Protein AF-0000000068121097 (afdb_homodimer)

Organism: Neurospora crassa (strain ATCC 24698 / 74-OR23-1A / CBS 708.71 / DSM 1257 / FGSC 987) (NCBI:txid367110)

InterPro domains:
  IPR008207 Signal transduction histidine kinase, phosphotransfer (Hpt) domain [PF01627] (31-122)
  IPR008207 Signal transduction histidine kinase, phosphotransfer (Hpt) domain [PS50894] (24-131)
  IPR008207 Signal transduction histidine kinase, phosphotransfer (Hpt) domain [SM00073] (21-132)
  IPR008207 Signal transduction histidine kinase, phosphotransfer (Hpt) domain [cd00088] (29-118)
  IPR036641 HPT domain superfamily [G3DSA:1.20.120.160] (5-137)
  IPR036641 HPT domain superfamily [SSF47226] (2-112)
  IPR045871 Histidine-containing phosphotransfer protein 1-5/Phosphorelay intermediate protein YPD1 [PTHR28242] (8-132)

Sequence (290 aa):
MPDFGEHVDNGIFEQILEMDDDDKREFSKSLVTNFFDQAEETFVKIEEVLNNEKLDNGKRLETLSSLGHFLKGSSATLGFNKIRDSCQIIQQYGHKLTVDGAAEPNEQVCLEKIQAALKTARNDKNVLADMMLNETHGFFQPDDEMPDFGEHVDNGIFEQILEMDDDDKREFSKSLVTNFFDQAEETFVKIEEVLNNEKLDNGKRLETLSSLGHFLKGSSATLGFNKIRDSCQIIQQYGHKLTVDGAAEPNEQVCLEKIQAALKTARNDKNVLADMMLNETHGFFQPDDE

Solvent-accessible surface area (backbone atoms only — not comparable to full-atom values): 15031 Å² total; per-residue (Å²): 128,87,84,67,59,80,44,38,38,62,73,53,34,50,50,47,53,60,65,26,91,54,93,73,38,59,59,42,46,49,52,53,51,53,46,52,52,50,51,50,55,49,49,53,50,47,51,49,45,74,67,39,77,88,50,56,67,67,58,37,24,47,45,39,17,46,53,15,49,40,51,20,48,56,25,54,60,54,18,31,43,49,44,20,52,25,19,48,42,23,20,28,25,22,69,32,20,41,87,88,66,44,82,38,86,55,61,66,59,28,53,52,51,30,52,52,25,49,54,51,25,53,49,47,49,51,53,49,45,44,52,34,61,26,85,85,76,10,65,66,38,75,76,80,126,128,88,82,65,62,79,42,38,38,61,73,53,35,49,50,46,54,59,64,26,91,54,93,71,39,59,59,43,47,49,55,52,50,52,46,52,54,50,50,51,55,49,50,52,51,46,52,49,47,75,69,40,80,87,49,54,66,67,59,36,25,48,44,39,17,46,54,14,48,41,51,21,48,56,24,54,60,55,17,30,42,50,43,20,51,25,20,47,42,23,22,28,25,22,69,32,21,40,88,88,67,44,84,37,87,53,62,67,59,29,53,52,53,32,50,53,27,50,53,51,25,52,50,48,49,51,52,49,44,45,53,36,61,26,86,87,77,10,67,66,38,76,75,80,125

Structure (mmCIF, N/CA/C/O backbone):
data_AF-0000000068121097-model_v1
#
loop_
_entity.id
_entity.type
_entity.pdbx_description
1 polymer 'Histidine phosphotransferase-1, variant 1'
#
loop_
_atom_site.group_PDB
_atom_site.id
_atom_site.type_symbol
_atom_site.label_atom_id
_atom_site.label_alt_id
_atom_site.label_comp_id
_atom_site.label_asym_id
_atom_site.label_entity_id
_atom_site.label_seq_id
_atom_site.pdbx_PDB_ins_code
_atom_site.Cartn_x
_atom_site.Cartn_y
_atom_site.Cartn_z
_atom_site.occupancy
_atom_site.B_iso_or_equiv
_atom_site.auth_seq_id
_atom_site.auth_comp_id
_atom_site.auth_asym_id
_atom_site.auth_atom_id
_atom_site.pdbx_PDB_model_num
ATOM 1 N N . MET A 1 1 ? -17 -16.234 -2.723 1 68.5 1 MET A N 1
ATOM 2 C CA . MET A 1 1 ? -16.422 -14.953 -2.334 1 68.5 1 MET A CA 1
ATOM 3 C C . MET A 1 1 ? -17.25 -14.297 -1.241 1 68.5 1 MET A C 1
ATOM 5 O O . MET A 1 1 ? -18.484 -14.328 -1.291 1 68.5 1 MET A O 1
ATOM 9 N N . PRO A 1 2 ? -16.641 -13.938 -0.181 1 78.5 2 PRO A N 1
ATOM 10 C CA . PRO A 1 2 ? -17.422 -13.227 0.831 1 78.5 2 PRO A CA 1
ATOM 11 C C . PRO A 1 2 ? -18.016 -11.914 0.309 1 78.5 2 PRO A C 1
ATOM 13 O O . PRO A 1 2 ? -17.484 -11.344 -0.651 1 78.5 2 PRO A O 1
ATOM 16 N N . ASP A 1 3 ? -19.188 -11.633 0.789 1 86.12 3 ASP A N 1
ATOM 17 C CA . ASP A 1 3 ? -19.797 -10.367 0.434 1 86.12 3 ASP A CA 1
ATOM 18 C C . ASP A 1 3 ? -19.547 -9.312 1.509 1 86.12 3 ASP A C 1
ATOM 20 O O . ASP A 1 3 ? -20.156 -9.352 2.58 1 86.12 3 ASP A O 1
ATOM 24 N N . PHE A 1 4 ? -18.688 -8.383 1.226 1 92.88 4 PHE A N 1
ATOM 25 C CA . PHE A 1 4 ? -18.375 -7.312 2.162 1 92.88 4 PHE A CA 1
ATOM 26 C C . PHE A 1 4 ? -19.125 -6.035 1.794 1 92.88 4 PHE A C 1
ATOM 28 O O . PHE A 1 4 ? -18.812 -4.957 2.301 1 92.88 4 PHE A O 1
ATOM 35 N N . GLY A 1 5 ? -20.062 -6.207 0.881 1 92.06 5 GLY A N 1
ATOM 36 C CA . GLY A 1 5 ? -20.875 -5.07 0.461 1 92.06 5 GLY A CA 1
ATOM 37 C C . GLY A 1 5 ? -20.062 -4.008 -0.263 1 92.06 5 GLY A C 1
ATOM 38 O O . GLY A 1 5 ? -19.172 -4.324 -1.051 1 92.06 5 GLY A O 1
ATOM 39 N N . GLU A 1 6 ? -20.391 -2.744 -0.051 1 93.88 6 GLU A N 1
ATOM 40 C CA . GLU A 1 6 ? -19.75 -1.642 -0.769 1 93.88 6 GLU A CA 1
ATOM 41 C C . GLU A 1 6 ? -18.375 -1.323 -0.188 1 93.88 6 GLU A C 1
ATOM 43 O O . GLU A 1 6 ? -17.641 -0.501 -0.737 1 93.88 6 GLU A O 1
ATOM 48 N N . HIS A 1 7 ? -18 -2.016 0.824 1 95.31 7 HIS A N 1
ATOM 49 C CA . HIS A 1 7 ? -16.75 -1.728 1.508 1 95.31 7 HIS A CA 1
ATOM 50 C C . HIS A 1 7 ? -15.562 -2.273 0.728 1 95.31 7 HIS A C 1
ATOM 52 O O . HIS A 1 7 ? -14.445 -1.767 0.854 1 95.31 7 HIS A O 1
ATOM 58 N N . VAL A 1 8 ? -15.867 -3.312 -0.097 1 97.06 8 VAL A N 1
ATOM 59 C CA . VAL A 1 8 ? -14.75 -3.99 -0.751 1 97.06 8 VAL A CA 1
ATOM 60 C C . VAL A 1 8 ? -15.078 -4.215 -2.227 1 97.06 8 VAL A C 1
ATOM 62 O O . VAL A 1 8 ? -16.188 -4.605 -2.57 1 97.06 8 VAL A O 1
ATOM 65 N N . ASP A 1 9 ? -14.148 -3.842 -3.037 1 96.44 9 ASP A N 1
ATOM 66 C CA . ASP A 1 9 ? -14.219 -4.266 -4.434 1 96.44 9 ASP A CA 1
ATOM 67 C C . ASP A 1 9 ? -13.984 -5.77 -4.566 1 96.44 9 ASP A C 1
ATOM 69 O O . ASP A 1 9 ? -12.859 -6.246 -4.414 1 96.44 9 ASP A O 1
ATOM 73 N N . ASN A 1 10 ? -14.977 -6.457 -4.941 1 94.38 10 ASN A N 1
ATOM 74 C CA . ASN A 1 10 ? -14.914 -7.914 -4.965 1 94.38 10 ASN A CA 1
ATOM 75 C C . ASN A 1 10 ? -13.891 -8.414 -5.977 1 94.38 10 ASN A C 1
ATOM 77 O O . ASN A 1 10 ? -13.188 -9.391 -5.723 1 94.38 10 ASN A O 1
ATOM 81 N N . GLY A 1 11 ? -13.867 -7.742 -7.105 1 93.12 11 GLY A N 1
ATOM 82 C CA . GLY A 1 11 ? -12.914 -8.148 -8.117 1 93.12 11 GLY A CA 1
ATOM 83 C C . GLY A 1 11 ? -11.469 -8.047 -7.656 1 93.12 11 GLY A C 1
ATOM 84 O O . GLY A 1 11 ? -10.695 -8.992 -7.82 1 93.12 11 GLY A O 1
ATOM 85 N N . ILE A 1 12 ? -11.188 -7.012 -7.059 1 93 12 ILE A N 1
ATOM 86 C CA . ILE A 1 12 ? -9.828 -6.785 -6.582 1 93 12 ILE A CA 1
ATOM 87 C C . ILE A 1 12 ? -9.516 -7.738 -5.434 1 93 12 ILE A C 1
ATOM 89 O O . ILE A 1 12 ? -8.469 -8.391 -5.426 1 93 12 ILE A O 1
ATOM 93 N N . PHE A 1 13 ? -10.383 -7.863 -4.488 1 94.75 13 PHE A N 1
ATOM 94 C CA . PHE A 1 13 ? -10.125 -8.672 -3.303 1 94.75 13 PHE A CA 1
ATOM 95 C C . PHE A 1 13 ? -10.062 -10.156 -3.656 1 94.75 13 PHE A C 1
ATOM 97 O O . PHE A 1 13 ? -9.297 -10.906 -3.057 1 94.75 13 PHE A O 1
ATOM 104 N N . GLU A 1 14 ? -10.844 -10.547 -4.598 1 93.06 14 GLU A N 1
ATOM 105 C CA . GLU A 1 14 ? -10.766 -11.93 -5.074 1 93.06 14 GLU A CA 1
ATOM 106 C C . GLU A 1 14 ? -9.367 -12.258 -5.578 1 93.06 14 GLU A C 1
ATOM 108 O O . GLU A 1 14 ? -8.867 -13.359 -5.363 1 93.06 14 GLU A O 1
ATOM 113 N N . GLN A 1 15 ? -8.805 -11.281 -6.234 1 89.94 15 GLN A N 1
ATOM 114 C CA . GLN A 1 15 ? -7.438 -11.469 -6.711 1 89.94 15 GLN A CA 1
ATOM 115 C C . GLN A 1 15 ? -6.469 -11.641 -5.543 1 89.94 15 GLN A C 1
ATOM 117 O O . GLN A 1 15 ? -5.527 -12.43 -5.625 1 89.94 15 GLN A O 1
ATOM 122 N N . ILE A 1 16 ? -6.703 -11 -4.488 1 93.12 16 ILE A N 1
ATOM 123 C CA . ILE A 1 16 ? -5.879 -11.102 -3.287 1 93.12 16 ILE A CA 1
ATOM 124 C C . ILE A 1 16 ? -6.043 -12.492 -2.666 1 93.12 16 ILE A C 1
ATOM 126 O O . ILE A 1 16 ? -5.059 -13.125 -2.281 1 93.12 16 ILE A O 1
ATOM 130 N N . LEU A 1 17 ? -7.262 -12.961 -2.631 1 93.31 17 LEU A N 1
ATOM 131 C CA . LEU A 1 17 ? -7.539 -14.266 -2.039 1 93.31 17 LEU A CA 1
ATOM 132 C C . LEU A 1 17 ? -6.945 -15.383 -2.889 1 93.31 17 LEU A C 1
ATOM 134 O O . LEU A 1 17 ? -6.562 -16.438 -2.361 1 93.31 17 LEU A O 1
ATOM 138 N N . GLU A 1 18 ? -6.871 -15.133 -4.117 1 90 18 GLU A N 1
ATOM 139 C CA . GLU A 1 18 ? -6.301 -16.125 -5.023 1 90 18 GLU A CA 1
ATOM 140 C C . GLU A 1 18 ? -4.812 -16.344 -4.75 1 90 18 GLU A C 1
ATOM 142 O O . GLU A 1 18 ? -4.234 -17.344 -5.172 1 90 18 GLU A O 1
ATOM 147 N N . MET A 1 19 ? -4.23 -15.453 -4.07 1 91.06 19 MET A N 1
ATOM 148 C CA . MET A 1 19 ? -2.809 -15.539 -3.758 1 91.06 19 MET A CA 1
ATOM 149 C C . MET A 1 19 ? -2.562 -16.516 -2.615 1 91.06 19 MET A C 1
ATOM 151 O O . MET A 1 19 ? -1.424 -16.922 -2.375 1 91.06 19 MET A O 1
ATOM 155 N N . ASP A 1 20 ? -3.586 -16.859 -1.977 1 92.44 20 ASP A N 1
ATOM 156 C CA . ASP A 1 20 ? -3.461 -17.859 -0.928 1 92.44 20 ASP A CA 1
ATOM 157 C C . ASP A 1 20 ? -3.285 -19.266 -1.525 1 92.44 20 ASP A C 1
ATOM 159 O O . ASP A 1 20 ? -3.844 -19.562 -2.58 1 92.44 20 ASP A O 1
ATOM 163 N N . ASP A 1 21 ? -2.521 -20.109 -0.822 1 84.88 21 ASP A N 1
ATOM 164 C CA . ASP A 1 21 ? -2.232 -21.453 -1.297 1 84.88 21 ASP A CA 1
ATOM 165 C C . ASP A 1 21 ? -3.287 -22.453 -0.807 1 84.88 21 ASP A C 1
ATOM 167 O O . ASP A 1 21 ? -3.449 -23.531 -1.385 1 84.88 21 ASP A O 1
ATOM 171 N N . ASP A 1 22 ? -3.822 -22.109 0.332 1 83 22 ASP A N 1
ATOM 172 C CA . ASP A 1 22 ? -4.801 -23.031 0.903 1 83 22 ASP A CA 1
ATOM 173 C C . ASP A 1 22 ? -5.953 -22.266 1.554 1 83 22 ASP A C 1
ATOM 175 O O . ASP A 1 22 ? -6.066 -21.047 1.403 1 83 22 ASP A O 1
ATOM 179 N N . ASP A 1 23 ? -6.75 -23.016 2.131 1 83.88 23 ASP A N 1
ATOM 180 C CA . ASP A 1 23 ? -7.973 -22.438 2.688 1 83.88 23 ASP A CA 1
ATOM 181 C C . ASP A 1 23 ? -7.695 -21.734 4.016 1 83.88 23 ASP A C 1
ATOM 183 O O . ASP A 1 23 ? -8.594 -21.109 4.59 1 83.88 23 ASP A O 1
ATOM 187 N N . LYS A 1 24 ? -6.398 -21.828 4.391 1 87.06 24 LYS A N 1
ATOM 188 C CA . LYS A 1 24 ? -6.07 -21.141 5.641 1 87.06 24 LYS A CA 1
ATOM 189 C C . LYS A 1 24 ? -5.922 -19.641 5.422 1 87.06 24 LYS A C 1
ATOM 191 O O . LYS A 1 24 ? -5.969 -18.859 6.379 1 87.06 24 LYS A O 1
ATOM 196 N N . ARG A 1 25 ? -5.781 -19.156 4.246 1 92.88 25 ARG A N 1
ATOM 197 C CA . ARG A 1 25 ? -5.766 -17.766 3.822 1 92.88 25 ARG A CA 1
ATOM 198 C C . ARG A 1 25 ? -4.789 -16.953 4.664 1 92.88 25 ARG A C 1
ATOM 200 O O . ARG A 1 25 ? -5.117 -15.844 5.105 1 92.88 25 ARG A O 1
ATOM 207 N N . GLU A 1 26 ? -3.652 -17.547 4.969 1 93.81 26 GLU A N 1
ATOM 208 C CA . GLU A 1 26 ? -2.658 -16.906 5.836 1 93.81 26 GLU A CA 1
ATOM 209 C C . GLU A 1 26 ? -2.051 -15.68 5.168 1 93.81 26 GLU A C 1
ATOM 211 O O . GLU A 1 26 ? -1.832 -14.656 5.824 1 93.81 26 GLU A O 1
ATOM 216 N N . PHE A 1 27 ? -1.786 -15.812 3.91 1 95.06 27 PHE A N 1
ATOM 217 C CA . PHE A 1 27 ? -1.147 -14.711 3.203 1 95.06 27 PHE A CA 1
ATOM 218 C C . PHE A 1 27 ? -2.072 -13.5 3.145 1 95.06 27 PHE A C 1
ATOM 220 O O . PHE A 1 27 ? -1.694 -12.406 3.562 1 95.06 27 PHE A O 1
ATOM 227 N N . SER A 1 28 ? -3.289 -13.742 2.627 1 95.31 28 SER A N 1
ATOM 228 C CA . SER A 1 28 ? -4.234 -12.633 2.514 1 95.31 28 SER A CA 1
ATOM 229 C C . SER A 1 28 ? -4.562 -12.039 3.881 1 95.31 28 SER A C 1
ATOM 231 O O . SER A 1 28 ? -4.711 -10.828 4.02 1 95.31 28 SER A O 1
ATOM 233 N N . LYS A 1 29 ? -4.656 -12.844 4.902 1 95.94 29 LYS A N 1
ATOM 234 C CA . LYS A 1 29 ? -4.914 -12.367 6.258 1 95.94 29 LYS A CA 1
ATOM 235 C C . LYS A 1 29 ? -3.797 -11.438 6.734 1 95.94 29 LYS A C 1
ATOM 237 O O . LYS A 1 29 ? -4.059 -10.398 7.34 1 95.94 29 LYS A O 1
ATOM 242 N N . SER A 1 30 ? -2.641 -11.82 6.445 1 95.62 30 SER A N 1
ATOM 243 C CA . SER A 1 30 ? -1.497 -11 6.836 1 95.62 30 SER A CA 1
ATOM 244 C C . SER A 1 30 ? -1.523 -9.641 6.141 1 95.62 30 SER A C 1
ATOM 246 O O . SER A 1 30 ? -1.246 -8.617 6.758 1 95.62 30 SER A O 1
ATOM 248 N N . LEU A 1 31 ? -1.873 -9.617 4.867 1 95 31 LEU A N 1
ATOM 249 C CA . LEU A 1 31 ? -1.945 -8.375 4.109 1 95 31 LEU A CA 1
ATOM 250 C C . LEU A 1 31 ? -3.01 -7.445 4.688 1 95 31 LEU A C 1
ATOM 252 O O . LEU A 1 31 ? -2.764 -6.25 4.871 1 95 31 LEU A O 1
ATOM 256 N N . VAL A 1 32 ? -4.109 -8.055 4.973 1 96.38 32 VAL A N 1
ATOM 257 C CA . VAL A 1 32 ? -5.234 -7.281 5.492 1 96.38 32 VAL A CA 1
ATOM 258 C C . VAL A 1 32 ? -4.898 -6.754 6.883 1 96.38 32 VAL A C 1
ATOM 260 O O . VAL A 1 32 ? -5.145 -5.582 7.188 1 96.38 32 VAL A O 1
ATOM 263 N N . THR A 1 33 ? -4.312 -7.539 7.676 1 96.38 33 THR A N 1
ATOM 264 C CA . THR A 1 33 ? -3.934 -7.145 9.023 1 96.38 33 THR A CA 1
ATOM 265 C C . THR A 1 33 ? -2.902 -6.02 8.992 1 96.38 33 THR A C 1
ATOM 267 O O . THR A 1 33 ? -3.027 -5.031 9.719 1 96.38 33 THR A O 1
ATOM 270 N N . ASN A 1 34 ? -1.933 -6.191 8.156 1 94.75 34 ASN A N 1
ATOM 271 C CA . ASN A 1 34 ? -0.914 -5.16 8 1 94.75 34 ASN A CA 1
ATOM 272 C C . ASN A 1 34 ? -1.521 -3.836 7.539 1 94.75 34 ASN A C 1
ATOM 274 O O . ASN A 1 34 ? -1.134 -2.77 8.016 1 94.75 34 ASN A O 1
ATOM 278 N N . PHE A 1 35 ? -2.467 -3.961 6.66 1 97 35 PHE A N 1
ATOM 279 C CA . PHE A 1 35 ? -3.139 -2.752 6.195 1 97 35 PHE A CA 1
ATOM 280 C C . PHE A 1 35 ? -3.854 -2.055 7.348 1 97 35 PHE A C 1
ATOM 282 O O . PHE A 1 35 ? -3.76 -0.835 7.496 1 97 35 PHE A O 1
ATOM 289 N N . PHE A 1 36 ? -4.574 -2.785 8.086 1 97.69 36 PHE A N 1
ATOM 290 C CA . PHE A 1 36 ? -5.344 -2.166 9.164 1 97.69 36 PHE A CA 1
ATOM 291 C C . PHE A 1 36 ? -4.418 -1.513 10.18 1 97.69 36 PHE A C 1
ATOM 293 O O . PHE A 1 36 ? -4.738 -0.458 10.734 1 97.69 36 PHE A O 1
ATOM 300 N N . ASP A 1 37 ? -3.316 -2.117 10.445 1 95.69 37 ASP A N 1
ATOM 301 C CA . ASP A 1 37 ? -2.328 -1.495 11.32 1 95.69 37 ASP A CA 1
ATOM 302 C C . ASP A 1 37 ? -1.83 -0.175 10.742 1 95.69 37 ASP A C 1
ATOM 304 O O . ASP A 1 37 ? -1.769 0.836 11.445 1 95.69 37 ASP A O 1
ATOM 308 N N . GLN A 1 38 ? -1.536 -0.187 9.523 1 94.69 38 GLN A N 1
ATOM 309 C CA . GLN A 1 38 ? -1.061 1.01 8.844 1 94.69 38 GLN A CA 1
ATOM 310 C C . GLN A 1 38 ? -2.139 2.088 8.805 1 94.69 38 GLN A C 1
ATOM 312 O O . GLN A 1 38 ? -1.854 3.268 9.023 1 94.69 38 GLN A O 1
ATOM 317 N N . ALA A 1 39 ? -3.352 1.634 8.516 1 97.69 39 ALA A N 1
ATOM 318 C CA . ALA A 1 39 ? -4.469 2.574 8.492 1 97.69 39 ALA A CA 1
ATOM 319 C C . ALA A 1 39 ? -4.641 3.262 9.844 1 97.69 39 ALA A C 1
ATOM 321 O O . ALA A 1 39 ? -4.793 4.484 9.914 1 97.69 39 ALA A O 1
ATOM 322 N N . GLU A 1 40 ? -4.551 2.512 10.859 1 97.94 40 GLU A N 1
ATOM 323 C CA . GLU A 1 40 ? -4.711 3.07 12.203 1 97.94 40 GLU A CA 1
ATOM 324 C C . GLU A 1 40 ? -3.6 4.066 12.516 1 97.94 40 GLU A C 1
ATOM 326 O O . GLU A 1 40 ? -3.863 5.152 13.039 1 97.94 40 GLU A O 1
ATOM 331 N N . GLU A 1 41 ? -2.418 3.678 12.18 1 96.62 41 GLU A N 1
ATOM 332 C CA . GLU A 1 41 ? -1.304 4.598 12.383 1 96.62 41 GLU A CA 1
ATOM 333 C C . GLU A 1 41 ? -1.515 5.898 11.609 1 96.62 41 GLU A C 1
ATOM 335 O O . GLU A 1 41 ? -1.242 6.984 12.133 1 96.62 41 GLU A O 1
ATOM 340 N N . THR A 1 42 ? -1.977 5.797 10.414 1 97.75 42 THR A N 1
ATOM 341 C CA . THR A 1 42 ? -2.221 6.965 9.57 1 97.75 42 THR A CA 1
ATOM 342 C C . THR A 1 42 ? -3.354 7.816 10.141 1 97.75 42 THR A C 1
ATOM 344 O O . THR A 1 42 ? -3.26 9.047 10.164 1 97.75 42 THR A O 1
ATOM 347 N N . PHE A 1 43 ? -4.406 7.16 10.656 1 98.75 43 PHE A N 1
ATOM 348 C CA . PHE A 1 43 ? -5.516 7.883 11.266 1 98.75 43 PHE A CA 1
ATOM 349 C C . PHE A 1 43 ? -5.043 8.695 12.461 1 98.75 43 PHE A C 1
ATOM 351 O O . PHE A 1 43 ? -5.441 9.852 12.633 1 98.75 43 PHE A O 1
ATOM 358 N N . VAL A 1 44 ? -4.246 8.094 13.266 1 98.06 44 VAL A N 1
ATOM 359 C CA . VAL A 1 44 ? -3.717 8.781 14.438 1 98.06 44 VAL A CA 1
ATOM 360 C C . VAL A 1 44 ? -2.908 10 14 1 98.06 44 VAL A C 1
ATOM 362 O O . VAL A 1 44 ? -3.049 11.078 14.578 1 98.06 44 VAL A O 1
ATOM 365 N N . LYS A 1 45 ? -2.1 9.891 12.984 1 97.31 45 LYS A N 1
ATOM 366 C CA . LYS A 1 45 ? -1.299 11 12.477 1 97.31 45 LYS A CA 1
ATOM 367 C C . LYS A 1 45 ? -2.186 12.117 11.938 1 97.31 45 LYS A C 1
ATOM 369 O O . LYS A 1 45 ? -1.919 13.297 12.172 1 97.31 45 LYS A O 1
ATOM 374 N N . ILE A 1 46 ? -3.221 11.758 11.242 1 98.44 46 ILE A N 1
ATOM 375 C CA . ILE A 1 46 ? -4.168 12.742 10.727 1 98.44 46 ILE A CA 1
ATOM 376 C C . ILE A 1 46 ? -4.777 13.523 11.883 1 98.44 46 ILE A C 1
ATOM 378 O O . ILE A 1 46 ? -4.844 14.75 11.844 1 98.44 46 ILE A O 1
ATOM 382 N N . GLU A 1 47 ? -5.207 12.812 12.844 1 98.31 47 GLU A N 1
ATOM 383 C CA . GLU A 1 47 ? -5.805 13.453 14.016 1 98.31 47 GLU A CA 1
ATOM 384 C C . GLU A 1 47 ? -4.82 14.406 14.68 1 98.31 47 GLU A C 1
ATOM 386 O O . GLU A 1 47 ? -5.191 15.516 15.062 1 98.31 47 GLU A O 1
ATOM 391 N N . GLU A 1 48 ? -3.578 13.992 14.797 1 97.19 48 GLU A N 1
ATOM 392 C CA . GLU A 1 48 ? -2.539 14.836 15.383 1 97.19 48 GLU A CA 1
ATOM 393 C C . GLU A 1 48 ? -2.355 16.125 14.578 1 97.19 48 GLU A C 1
ATOM 395 O O . GLU A 1 48 ? -2.23 17.203 15.156 1 97.19 48 GLU A O 1
ATOM 400 N N . VAL A 1 49 ? -2.311 15.984 13.273 1 97.31 49 VAL A N 1
ATOM 401 C CA . VAL A 1 49 ? -2.119 17.141 12.406 1 97.31 49 VAL A CA 1
ATOM 402 C C . VAL A 1 49 ? -3.326 18.078 12.508 1 97.31 49 VAL A C 1
ATOM 404 O O . VAL A 1 49 ? -3.172 19.297 12.609 1 97.31 49 VAL A O 1
ATOM 407 N N . LEU A 1 50 ? -4.531 17.484 12.555 1 98 50 LEU A N 1
ATOM 408 C CA . LEU A 1 50 ? -5.762 18.25 12.688 1 98 50 LEU A CA 1
ATOM 409 C C . LEU A 1 50 ? -5.75 19.078 13.961 1 98 50 LEU A C 1
ATOM 411 O O . LEU A 1 50 ? -6.215 20.219 13.969 1 98 50 LEU A O 1
ATOM 415 N N . ASN A 1 51 ? -5.152 18.578 14.945 1 96.69 51 ASN A N 1
ATOM 416 C CA . ASN A 1 51 ? -5.219 19.188 16.266 1 96.69 51 ASN A CA 1
ATOM 417 C C . ASN A 1 51 ? -3.951 19.984 16.578 1 96.69 51 ASN A C 1
ATOM 419 O O . ASN A 1 51 ? -3.811 20.531 17.672 1 96.69 51 ASN A O 1
ATOM 423 N N . ASN A 1 52 ? -3 19.969 15.609 1 94.94 52 ASN A N 1
ATOM 424 C CA . ASN A 1 52 ? -1.739 20.656 15.852 1 94.94 52 ASN A CA 1
ATOM 425 C C . ASN A 1 52 ? -1.877 22.172 15.656 1 94.94 52 ASN A C 1
ATOM 427 O O . ASN A 1 52 ? -1.712 22.672 14.547 1 94.94 52 ASN A O 1
ATOM 431 N N . GLU A 1 53 ? -2.012 23 16.641 1 90.38 53 GLU A N 1
ATOM 432 C CA . GLU A 1 53 ? -2.248 24.438 16.594 1 90.38 53 GLU A CA 1
ATOM 433 C C . GLU A 1 53 ? -0.95 25.203 16.344 1 90.38 53 GLU A C 1
ATOM 435 O O . GLU A 1 53 ? -0.971 26.406 16.109 1 90.38 53 GLU A O 1
ATOM 440 N N . LYS A 1 54 ? 0.157 24.5 16.484 1 92.12 54 LYS A N 1
ATOM 441 C CA . LYS A 1 54 ? 1.439 25.156 16.234 1 92.12 54 LYS A CA 1
ATOM 442 C C . LYS A 1 54 ? 1.684 25.359 14.742 1 92.12 54 LYS A C 1
ATOM 444 O O . LYS A 1 54 ? 2.502 26.188 14.352 1 92.12 54 LYS A O 1
ATOM 449 N N . LEU A 1 55 ? 1.035 24.594 13.977 1 91.06 55 LEU A N 1
ATOM 450 C CA . LEU A 1 55 ? 1.145 24.703 12.523 1 91.06 55 LEU A CA 1
ATOM 451 C C . LEU A 1 55 ? 0.063 25.625 11.969 1 91.06 55 LEU A C 1
ATOM 453 O O . LEU A 1 55 ? -1.065 25.625 12.469 1 91.06 55 LEU A O 1
ATOM 457 N N . ASP A 1 56 ? 0.503 26.359 11.016 1 94.44 56 ASP A N 1
ATOM 458 C CA . ASP A 1 56 ? -0.556 27.109 10.336 1 94.44 56 ASP A CA 1
ATOM 459 C C . ASP A 1 56 ? -1.444 26.172 9.516 1 94.44 56 ASP A C 1
ATOM 461 O O . ASP A 1 56 ? -1.039 25.062 9.188 1 94.44 56 ASP A O 1
ATOM 465 N N . ASN A 1 57 ? -2.648 26.594 9.125 1 95.94 57 ASN A N 1
ATOM 466 C CA . ASN A 1 57 ? -3.643 25.766 8.453 1 95.94 57 ASN A CA 1
ATOM 467 C C . ASN A 1 57 ? -3.137 25.266 7.098 1 95.94 57 ASN A C 1
ATOM 469 O O . ASN A 1 57 ? -3.436 24.156 6.684 1 95.94 57 ASN A O 1
ATOM 473 N N . GLY A 1 58 ? -2.428 26.094 6.406 1 94.75 58 GLY A N 1
ATOM 474 C CA . GLY A 1 58 ? -1.882 25.688 5.117 1 94.75 58 GLY A CA 1
ATOM 475 C C . GLY A 1 58 ? -0.971 24.484 5.207 1 94.75 58 GLY A C 1
ATOM 476 O O . GLY A 1 58 ? -1.11 23.531 4.43 1 94.75 58 GLY A O 1
ATOM 477 N N . LYS A 1 59 ? -0.114 24.609 6.16 1 94.5 59 LYS A N 1
ATOM 478 C CA . LYS A 1 59 ? 0.815 23.5 6.355 1 94.5 59 LYS A CA 1
ATOM 479 C C . LYS A 1 59 ? 0.084 22.25 6.832 1 94.5 59 LYS A C 1
ATOM 481 O O . LYS A 1 59 ? 0.408 21.141 6.41 1 94.5 59 LYS A O 1
ATOM 486 N N . ARG A 1 60 ? -0.845 22.438 7.723 1 96.88 60 ARG A N 1
ATOM 487 C CA . ARG A 1 60 ? -1.655 21.312 8.148 1 96.88 60 ARG A CA 1
ATOM 488 C C . ARG A 1 60 ? -2.342 20.641 6.961 1 96.88 60 ARG A C 1
ATOM 490 O O . ARG A 1 60 ? -2.285 19.422 6.805 1 96.88 60 ARG A O 1
ATOM 497 N N . LEU A 1 61 ? -2.936 21.484 6.152 1 98.06 61 LEU A N 1
ATOM 498 C CA . LEU A 1 61 ? -3.689 20.969 5.016 1 98.06 61 LEU A CA 1
ATOM 499 C C . LEU A 1 61 ? -2.771 20.234 4.043 1 98.06 61 LEU A C 1
ATOM 501 O O . LEU A 1 61 ? -3.135 19.188 3.5 1 98.06 61 LEU A O 1
ATOM 505 N N . GLU A 1 62 ? -1.61 20.734 3.846 1 96.38 62 GLU A N 1
ATOM 506 C CA . GLU A 1 62 ? -0.64 20.078 2.969 1 96.38 62 GLU A CA 1
ATOM 507 C C . GLU A 1 62 ? -0.269 18.703 3.486 1 96.38 62 GLU A C 1
ATOM 509 O O . GLU A 1 62 ? -0.25 17.734 2.723 1 96.38 62 GLU A O 1
ATOM 514 N N . THR A 1 63 ? -0.004 18.609 4.754 1 96.56 63 THR A N 1
ATOM 515 C CA . THR A 1 63 ? 0.347 17.328 5.355 1 96.56 63 THR A CA 1
ATOM 516 C C . THR A 1 63 ? -0.831 16.375 5.293 1 96.56 63 THR A C 1
ATOM 518 O O . THR A 1 63 ? -0.654 15.188 4.996 1 96.56 63 THR A O 1
ATOM 521 N N . LEU A 1 64 ? -1.999 16.875 5.559 1 98.31 64 LEU A N 1
ATOM 522 C CA . LEU A 1 64 ? -3.199 16.047 5.512 1 98.31 64 LEU A CA 1
ATOM 523 C C . LEU A 1 64 ? -3.436 15.516 4.102 1 98.31 64 LEU A C 1
ATOM 525 O O . LEU A 1 64 ? -3.842 14.359 3.934 1 98.31 64 LEU A O 1
ATOM 529 N N . SER A 1 65 ? -3.164 16.344 3.141 1 97.69 65 SER A N 1
ATOM 530 C CA . SER A 1 65 ? -3.281 15.898 1.755 1 97.69 65 SER A CA 1
ATOM 531 C C . SER A 1 65 ? -2.361 14.719 1.473 1 97.69 65 SER A C 1
ATOM 533 O O . SER A 1 65 ? -2.777 13.734 0.858 1 97.69 65 SER A O 1
ATOM 535 N N . SER A 1 66 ? -1.158 14.797 1.939 1 96.12 66 SER A N 1
ATOM 536 C CA . SER A 1 66 ? -0.184 13.734 1.722 1 96.12 66 SER A CA 1
ATOM 537 C C . SER A 1 66 ? -0.597 12.453 2.436 1 96.12 66 SER A C 1
ATOM 539 O O . SER A 1 66 ? -0.459 11.359 1.887 1 96.12 66 SER A O 1
ATOM 541 N N . LEU A 1 67 ? -1.083 12.562 3.641 1 97.75 67 LEU A N 1
ATOM 542 C CA . LEU A 1 67 ? -1.558 11.406 4.395 1 97.75 67 LEU A CA 1
ATOM 543 C C . LEU A 1 67 ? -2.729 10.742 3.68 1 97.75 67 LEU A C 1
ATOM 545 O O . LEU A 1 67 ? -2.775 9.508 3.572 1 97.75 67 LEU A O 1
ATOM 549 N N . GLY A 1 68 ? -3.646 11.57 3.191 1 98 68 GLY A N 1
ATOM 550 C CA . GLY A 1 68 ? -4.754 11.039 2.412 1 98 68 GLY A CA 1
ATOM 551 C C . GLY A 1 68 ? -4.309 10.312 1.161 1 98 68 GLY A C 1
ATOM 552 O O . GLY A 1 68 ? -4.816 9.234 0.852 1 98 68 GLY A O 1
ATOM 553 N N . HIS A 1 69 ? -3.418 10.922 0.45 1 95.94 69 HIS A N 1
ATOM 554 C CA . HIS A 1 69 ? -2.871 10.312 -0.759 1 95.94 69 HIS A CA 1
ATOM 555 C C . HIS A 1 69 ? -2.287 8.938 -0.47 1 95.94 69 HIS A C 1
ATOM 557 O O . HIS A 1 69 ? -2.58 7.973 -1.183 1 95.94 69 HIS A O 1
ATOM 563 N N . PHE A 1 70 ? -1.448 8.875 0.472 1 95.38 70 PHE A N 1
ATOM 564 C CA . PHE A 1 70 ? -0.776 7.633 0.837 1 95.38 70 PHE A CA 1
ATOM 565 C C . PHE A 1 70 ? -1.79 6.535 1.139 1 95.38 70 PHE A C 1
ATOM 567 O O . PHE A 1 70 ? -1.727 5.449 0.563 1 95.38 70 PHE A O 1
ATOM 574 N N . LEU A 1 71 ? -2.723 6.816 2.057 1 97.5 71 LEU A N 1
ATOM 575 C CA . LEU A 1 71 ? -3.641 5.777 2.502 1 97.5 71 LEU A CA 1
ATOM 576 C C . LEU A 1 71 ? -4.676 5.469 1.426 1 97.5 71 LEU A C 1
ATOM 578 O O . LEU A 1 71 ? -5.164 4.34 1.333 1 97.5 71 LEU A O 1
ATOM 582 N N . LYS A 1 72 ? -4.949 6.441 0.558 1 97.44 72 LYS A N 1
ATOM 583 C CA . LYS A 1 72 ? -5.789 6.184 -0.608 1 97.44 72 LYS A CA 1
ATOM 584 C C . LYS A 1 72 ? -5.184 5.098 -1.491 1 97.44 72 LYS A C 1
ATOM 586 O O . LYS A 1 72 ? -5.867 4.137 -1.858 1 97.44 72 LYS A O 1
ATOM 591 N N . GLY A 1 73 ? -3.941 5.293 -1.779 1 94.94 73 GLY A N 1
ATOM 592 C CA . GLY A 1 73 ? -3.26 4.293 -2.586 1 94.94 73 GLY A CA 1
ATOM 593 C C . GLY A 1 73 ? -3.225 2.922 -1.938 1 94.94 73 GLY A C 1
ATOM 594 O O . GLY A 1 73 ? -3.518 1.915 -2.584 1 94.94 73 GLY A O 1
ATOM 595 N N . SER A 1 74 ? -2.855 2.906 -0.709 1 95.38 74 SER A N 1
ATOM 596 C CA . SER A 1 74 ? -2.793 1.647 0.026 1 95.38 74 SER A CA 1
ATOM 597 C C . SER A 1 74 ? -4.148 0.946 0.035 1 95.38 74 SER A C 1
ATOM 599 O O . SER A 1 74 ? -4.227 -0.265 -0.182 1 95.38 74 SER A O 1
ATOM 601 N N . SER A 1 75 ? -5.191 1.7 0.251 1 97.69 75 SER A N 1
ATOM 602 C CA . SER A 1 75 ? -6.543 1.153 0.274 1 97.69 75 SER A CA 1
ATOM 603 C C . SER A 1 75 ? -6.945 0.611 -1.094 1 97.69 75 SER A C 1
ATOM 605 O O . SER A 1 75 ? -7.57 -0.447 -1.189 1 97.69 75 SER A O 1
ATOM 607 N N . ALA A 1 76 ? -6.562 1.284 -2.131 1 96.12 76 ALA A N 1
ATOM 608 C CA . ALA A 1 76 ? -6.906 0.891 -3.496 1 96.12 76 ALA A CA 1
ATOM 609 C C . ALA A 1 76 ? -6.285 -0.458 -3.85 1 96.12 76 ALA A C 1
ATOM 611 O O . ALA A 1 76 ? -6.898 -1.265 -4.555 1 96.12 76 ALA A O 1
ATOM 612 N N . THR A 1 77 ? -5.094 -0.718 -3.383 1 93.94 77 THR A N 1
ATOM 613 C CA . THR A 1 77 ? -4.379 -1.949 -3.703 1 93.94 77 THR A CA 1
ATOM 614 C C . THR A 1 77 ? -5.141 -3.166 -3.184 1 93.94 77 THR A C 1
ATOM 616 O O . THR A 1 77 ? -5.047 -4.254 -3.756 1 93.94 77 THR A O 1
ATOM 619 N N . LEU A 1 78 ? -5.996 -3.023 -2.133 1 95.88 78 LEU A N 1
ATOM 620 C CA . LEU A 1 78 ? -6.734 -4.137 -1.552 1 95.88 78 LEU A CA 1
ATOM 621 C C . LEU A 1 78 ? -8.211 -4.059 -1.916 1 95.88 78 LEU A C 1
ATOM 623 O O . LEU A 1 78 ? -8.992 -4.953 -1.575 1 95.88 78 LEU A O 1
ATOM 627 N N . GLY A 1 79 ? -8.594 -3.037 -2.51 1 96.56 79 GLY A N 1
ATOM 628 C CA . GLY A 1 79 ? -9.984 -2.846 -2.902 1 96.56 79 GLY A CA 1
ATOM 629 C C . GLY A 1 79 ? -10.867 -2.367 -1.765 1 96.56 79 GLY A C 1
ATOM 630 O O . GLY A 1 79 ? -12.062 -2.668 -1.729 1 96.56 79 GLY A O 1
ATOM 631 N N . PHE A 1 80 ? -10.328 -1.674 -0.837 1 98.12 80 PHE A N 1
ATOM 632 C CA . PHE A 1 80 ? -11.125 -1.137 0.257 1 98.12 80 PHE A CA 1
ATOM 633 C C . PHE A 1 80 ? -11.719 0.215 -0.119 1 98.12 80 PHE A C 1
ATOM 635 O O . PHE A 1 80 ? -11.172 1.261 0.24 1 98.12 80 PHE A O 1
ATOM 642 N N . ASN A 1 81 ? -12.852 0.192 -0.748 1 97.81 81 ASN A N 1
ATOM 643 C CA . ASN A 1 81 ? -13.438 1.313 -1.474 1 97.81 81 ASN A CA 1
ATOM 644 C C . ASN A 1 81 ? -13.836 2.445 -0.531 1 97.81 81 ASN A C 1
ATOM 646 O O . ASN A 1 81 ? -13.539 3.613 -0.795 1 97.81 81 ASN A O 1
ATOM 650 N N . LYS A 1 82 ? -14.477 2.129 0.528 1 98.25 82 LYS A N 1
ATOM 651 C CA . LYS A 1 82 ? -15 3.182 1.396 1 98.25 82 LYS A CA 1
ATOM 652 C C . LYS A 1 82 ? -13.867 3.924 2.102 1 98.25 82 LYS A C 1
ATOM 654 O O . LYS A 1 82 ? -13.922 5.145 2.25 1 98.25 82 LYS A O 1
ATOM 659 N N . ILE A 1 83 ? -12.914 3.152 2.518 1 98.62 83 ILE A N 1
ATOM 660 C CA . ILE A 1 83 ? -11.758 3.797 3.125 1 98.62 83 ILE A CA 1
ATOM 661 C C . ILE A 1 83 ? -11.047 4.66 2.086 1 98.62 83 ILE A C 1
ATOM 663 O O . ILE A 1 83 ? -10.703 5.812 2.357 1 98.62 83 ILE A O 1
ATOM 667 N N . ARG A 1 84 ? -10.859 4.133 0.88 1 98.25 84 ARG A N 1
ATOM 668 C CA . ARG A 1 84 ? -10.258 4.867 -0.227 1 98.25 84 ARG A CA 1
ATOM 669 C C . ARG A 1 84 ? -11 6.172 -0.488 1 98.25 84 ARG A C 1
ATOM 671 O O . ARG A 1 84 ? -10.383 7.227 -0.649 1 98.25 84 ARG A O 1
ATOM 678 N N . ASP A 1 85 ? -12.305 6.117 -0.488 1 98.5 85 A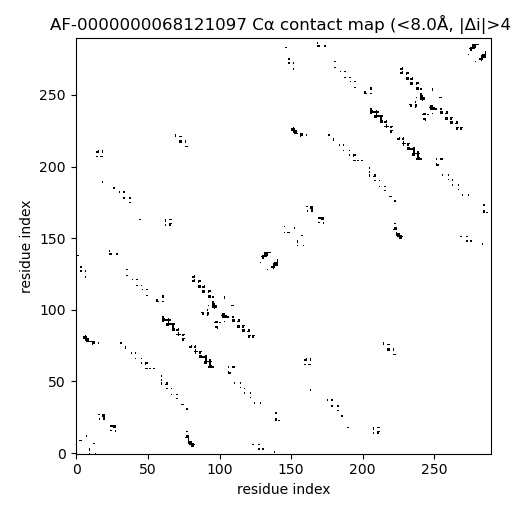SP A N 1
ATOM 679 C CA . ASP A 1 85 ? -13.133 7.281 -0.786 1 98.5 85 ASP A CA 1
ATOM 680 C C . ASP A 1 85 ? -12.945 8.375 0.268 1 98.5 85 ASP A C 1
ATOM 682 O O . ASP A 1 85 ? -12.844 9.555 -0.065 1 98.5 85 ASP A O 1
ATOM 686 N N . SER A 1 86 ? -12.922 7.965 1.501 1 98.81 86 SER A N 1
ATOM 687 C CA . SER A 1 86 ? -12.688 8.93 2.566 1 98.81 86 SER A CA 1
ATOM 688 C C . SER A 1 86 ? -11.305 9.555 2.451 1 98.81 86 SER A C 1
ATOM 690 O O . SER A 1 86 ? -11.141 10.758 2.664 1 98.81 86 SER A O 1
ATOM 692 N N . CYS A 1 87 ? -10.352 8.742 2.072 1 98.69 87 CYS A N 1
ATOM 693 C CA . CYS A 1 87 ? -8.992 9.258 1.925 1 98.69 87 CYS A CA 1
ATOM 694 C C . CYS A 1 87 ? -8.898 10.211 0.735 1 98.69 87 CYS A C 1
ATOM 696 O O . CYS A 1 87 ? -8.125 11.172 0.763 1 98.69 87 CYS A O 1
ATOM 698 N N . GLN A 1 88 ? -9.711 10 -0.298 1 98.5 88 GLN A N 1
ATOM 699 C CA . GLN A 1 88 ? -9.805 10.945 -1.405 1 98.5 88 GLN A CA 1
ATOM 700 C C . GLN A 1 88 ? -10.336 12.289 -0.93 1 98.5 88 GLN A C 1
ATOM 702 O O . GLN A 1 88 ? -9.852 13.344 -1.354 1 98.5 88 GLN A O 1
ATOM 707 N N . ILE A 1 89 ? -11.32 12.273 -0.082 1 98.81 89 ILE A N 1
ATOM 708 C CA . ILE A 1 89 ? -11.883 13.492 0.477 1 98.81 89 ILE A CA 1
ATOM 709 C C . ILE A 1 89 ? -10.812 14.234 1.276 1 98.81 89 ILE A C 1
ATOM 711 O O . ILE A 1 89 ? -10.625 15.445 1.104 1 98.81 89 ILE A O 1
ATOM 715 N N . ILE A 1 90 ? -10.109 13.5 2.096 1 98.81 90 ILE A N 1
ATOM 716 C CA . ILE A 1 90 ? -9.055 14.094 2.91 1 98.81 90 ILE A CA 1
ATOM 717 C C . ILE A 1 90 ? -8.008 14.742 2.006 1 98.81 90 ILE A C 1
ATOM 719 O O . ILE A 1 90 ? -7.602 15.883 2.236 1 98.81 90 ILE A O 1
ATOM 723 N N . GLN A 1 91 ? -7.621 14.023 0.994 1 98.31 91 GLN A N 1
ATOM 724 C CA . GLN A 1 91 ? -6.609 14.516 0.064 1 98.31 91 GLN A CA 1
ATOM 725 C C . GLN A 1 91 ? -7.082 15.781 -0.649 1 98.31 91 GLN A C 1
ATOM 727 O O . GLN A 1 91 ? -6.352 16.766 -0.725 1 98.31 91 GLN A O 1
ATOM 732 N N . GLN A 1 92 ? -8.273 15.781 -1.174 1 98.62 92 GLN A N 1
ATOM 733 C CA . GLN A 1 92 ? -8.797 16.891 -1.957 1 98.62 92 GLN A CA 1
ATOM 734 C C . GLN A 1 92 ? -8.945 18.156 -1.102 1 98.62 92 GLN A C 1
ATOM 736 O O . GLN A 1 92 ? -8.484 19.234 -1.485 1 98.62 92 GLN A O 1
ATOM 741 N N . TYR A 1 93 ? -9.516 17.984 0.036 1 98.75 93 TYR A N 1
ATOM 742 C CA . TYR A 1 93 ? -9.68 19.156 0.888 1 98.75 93 TYR A CA 1
ATOM 743 C C . TYR A 1 93 ? -8.336 19.625 1.432 1 98.75 93 TYR A C 1
ATOM 745 O O . TYR A 1 93 ? -8.133 20.812 1.677 1 98.75 93 TYR A O 1
ATOM 753 N N . GLY A 1 94 ? -7.457 18.656 1.567 1 98.56 94 GLY A N 1
ATOM 754 C CA . GLY A 1 94 ? -6.094 19.062 1.861 1 98.56 94 GLY A CA 1
ATOM 755 C C . GLY A 1 94 ? -5.508 19.984 0.808 1 98.56 94 GLY A C 1
ATOM 756 O O . GLY A 1 94 ? -4.66 20.828 1.112 1 98.56 94 GLY A O 1
ATOM 757 N N . HIS A 1 95 ? -5.914 19.859 -0.414 1 97.94 95 HIS A N 1
ATOM 758 C CA . HIS A 1 95 ? -5.488 20.703 -1.522 1 97.94 95 HIS A CA 1
ATOM 759 C C . HIS A 1 95 ? -6.422 21.891 -1.695 1 97.94 95 HIS A C 1
ATOM 761 O O . HIS A 1 95 ? -6.332 22.625 -2.689 1 97.94 95 HIS A O 1
ATOM 767 N N . LYS A 1 96 ? -7.324 22.031 -0.781 1 98.5 96 LYS A N 1
ATOM 768 C CA . LYS A 1 96 ? -8.312 23.094 -0.833 1 98.5 96 LYS A CA 1
ATOM 769 C C . LYS A 1 96 ? -9.211 22.953 -2.059 1 98.5 96 LYS A C 1
ATOM 771 O O . LYS A 1 96 ? -9.492 23.938 -2.746 1 98.5 96 LYS A O 1
ATOM 776 N N . LEU A 1 97 ? -9.625 21.75 -2.32 1 98.56 97 LEU A N 1
ATOM 777 C CA . LEU A 1 97 ? -10.578 21.406 -3.365 1 98.56 97 LEU A CA 1
ATOM 778 C C . LEU A 1 97 ? -11.742 20.594 -2.793 1 98.56 97 LEU A C 1
ATOM 780 O O . LEU A 1 97 ? -11.555 19.797 -1.883 1 98.56 97 LEU A O 1
ATOM 784 N N . THR A 1 98 ? -12.922 20.844 -3.352 1 97.75 98 THR A N 1
ATOM 785 C CA . THR A 1 98 ? -14.039 19.953 -3.061 1 97.75 98 THR A CA 1
ATOM 786 C C . THR A 1 98 ? -13.82 18.594 -3.721 1 97.75 98 THR A C 1
ATOM 788 O O . THR A 1 98 ? -12.875 18.406 -4.488 1 97.75 98 THR A O 1
ATOM 791 N N . VAL A 1 99 ? -14.68 17.672 -3.438 1 94.94 99 VAL A N 1
ATOM 792 C CA . VAL A 1 99 ? -14.547 16.312 -3.969 1 94.94 99 VAL A CA 1
ATOM 793 C C . VAL A 1 99 ? -14.711 16.344 -5.488 1 94.94 99 VAL A C 1
ATOM 795 O O . VAL A 1 99 ? -14.102 15.531 -6.195 1 94.94 99 VAL A O 1
ATOM 798 N N . ASP A 1 100 ? -15.414 17.375 -5.992 1 94.31 100 ASP A N 1
ATOM 799 C CA . ASP A 1 100 ? -15.656 17.469 -7.426 1 94.31 100 ASP A CA 1
ATOM 800 C C . ASP A 1 100 ? -14.578 18.312 -8.109 1 94.31 100 ASP A C 1
ATOM 802 O O . ASP A 1 100 ? -14.641 18.562 -9.32 1 94.31 100 ASP A O 1
ATOM 806 N N . GLY A 1 101 ? -13.641 18.797 -7.348 1 95.81 101 GLY A N 1
ATOM 807 C CA . GLY A 1 101 ? -12.477 19.453 -7.938 1 95.81 101 GLY A CA 1
ATOM 808 C C . GLY A 1 101 ? -12.586 20.953 -7.973 1 95.81 101 GLY A C 1
ATOM 809 O O . GLY A 1 101 ? -11.703 21.641 -8.508 1 95.81 101 GLY A O 1
ATOM 810 N N . ALA A 1 102 ? -13.625 21.5 -7.312 1 97.62 102 ALA A N 1
ATOM 811 C CA . ALA A 1 102 ? -13.75 22.953 -7.254 1 97.62 102 ALA A CA 1
ATOM 812 C C . ALA A 1 102 ? -12.914 23.516 -6.113 1 97.62 102 ALA A C 1
ATOM 814 O O . ALA A 1 102 ? -12.656 22.844 -5.117 1 97.62 102 ALA A O 1
ATOM 815 N N . ALA A 1 103 ? -12.586 24.812 -6.266 1 98.06 103 ALA A N 1
ATOM 816 C CA . ALA A 1 103 ? -11.773 25.469 -5.246 1 98.06 103 ALA A CA 1
ATOM 817 C C . ALA A 1 103 ? -12.57 25.688 -3.961 1 98.06 103 ALA A C 1
ATOM 819 O O . ALA A 1 103 ? -13.75 26.047 -4.008 1 98.06 103 ALA A O 1
ATOM 820 N N . GLU A 1 104 ? -12.039 25.328 -2.83 1 98.19 104 GLU A N 1
ATOM 821 C CA . GLU A 1 104 ? -12.516 25.656 -1.487 1 98.19 104 GLU A CA 1
ATOM 822 C C . GLU A 1 104 ? -11.453 26.422 -0.699 1 98.19 104 GLU A C 1
ATOM 824 O O . GLU A 1 104 ? -10.656 25.812 0.029 1 98.19 104 GLU A O 1
ATOM 829 N N . PRO A 1 105 ? -11.508 27.75 -0.797 1 97.25 105 PRO A N 1
ATOM 830 C CA . PRO A 1 105 ? -10.422 28.547 -0.227 1 97.25 105 PRO A CA 1
ATOM 831 C C . PRO A 1 105 ? -10.523 28.688 1.29 1 97.25 105 PRO A C 1
ATOM 833 O O . PRO A 1 105 ? -9.57 29.109 1.942 1 97.25 105 PRO A O 1
ATOM 836 N N . ASN A 1 106 ? -11.688 28.422 1.898 1 98.12 106 ASN A N 1
ATOM 837 C CA . ASN A 1 106 ? -11.844 28.516 3.346 1 98.12 106 ASN A CA 1
ATOM 838 C C . ASN A 1 106 ? -11.172 27.344 4.062 1 98.12 106 ASN A C 1
ATOM 840 O O . ASN A 1 106 ? -11.719 26.234 4.09 1 98.12 106 ASN A O 1
ATOM 844 N N . GLU A 1 107 ? -10.086 27.547 4.656 1 98.12 107 GLU A N 1
ATOM 845 C CA . GLU A 1 107 ? -9.266 26.5 5.258 1 98.12 107 GLU A CA 1
ATOM 846 C C . GLU A 1 107 ? -9.984 25.828 6.426 1 98.12 107 GLU A C 1
ATOM 848 O O . GLU A 1 107 ? -9.789 24.641 6.68 1 98.12 107 GLU A O 1
ATOM 853 N N . GLN A 1 108 ? -10.805 26.578 7.117 1 97.31 108 GLN A N 1
ATOM 854 C CA . GLN A 1 108 ? -11.531 25.984 8.234 1 97.31 108 GLN A CA 1
ATOM 855 C C . GLN A 1 108 ? -12.562 24.969 7.758 1 97.31 108 GLN A C 1
ATOM 857 O O . GLN A 1 108 ? -12.75 23.922 8.391 1 97.31 108 GLN A O 1
ATOM 862 N N . VAL A 1 109 ? -13.203 25.281 6.734 1 98.25 109 VAL A N 1
ATOM 863 C CA . VAL A 1 109 ? -14.141 24.344 6.137 1 98.25 109 VAL A CA 1
ATOM 864 C C . VAL A 1 109 ? -13.398 23.078 5.699 1 98.25 109 VAL A C 1
ATOM 866 O O . VAL A 1 109 ? -13.875 21.969 5.914 1 98.25 109 VAL A O 1
ATOM 869 N N . CYS A 1 110 ? -12.25 23.234 5.074 1 98.69 110 CYS A N 1
ATOM 870 C CA . CYS A 1 110 ? -11.438 22.109 4.645 1 98.69 110 CYS A CA 1
ATOM 871 C C . CYS A 1 110 ? -11.094 21.203 5.824 1 98.69 110 CYS A C 1
ATOM 873 O O . CYS A 1 110 ? -11.258 19.984 5.742 1 98.69 110 CYS A O 1
ATOM 875 N N . LEU A 1 111 ? -10.688 21.797 6.91 1 98.62 111 LEU A N 1
ATOM 876 C CA . LEU A 1 111 ? -10.305 21.031 8.086 1 98.62 111 LEU A CA 1
ATOM 877 C C . LEU A 1 111 ? -11.508 20.281 8.656 1 98.62 111 LEU A C 1
ATOM 879 O O . LEU A 1 111 ? -11.383 19.125 9.086 1 98.62 111 LEU A O 1
ATOM 883 N N . GLU A 1 112 ? -12.656 20.891 8.648 1 98.62 112 GLU A N 1
ATOM 884 C CA . GLU A 1 112 ? -13.867 20.25 9.156 1 98.62 112 GLU A CA 1
ATOM 885 C C . GLU A 1 112 ? -14.273 19.062 8.289 1 98.62 112 GLU A C 1
ATOM 887 O O . GLU A 1 112 ? -14.688 18.031 8.805 1 98.62 112 GLU A O 1
ATOM 892 N N . LYS A 1 113 ? -14.195 19.234 6.992 1 98.81 113 LYS A N 1
ATOM 893 C CA . LYS A 1 113 ? -14.523 18.156 6.074 1 98.81 113 LYS A CA 1
ATOM 894 C C . LYS A 1 113 ? -13.555 16.984 6.23 1 98.81 113 LYS A C 1
ATOM 896 O O . LYS A 1 113 ? -13.961 15.82 6.16 1 98.81 113 LYS A O 1
ATOM 901 N N . ILE A 1 114 ? -12.328 17.297 6.434 1 98.88 114 ILE A N 1
ATOM 902 C CA . ILE A 1 114 ? -11.32 16.266 6.637 1 98.88 114 ILE A CA 1
ATOM 903 C C . ILE A 1 114 ? -11.602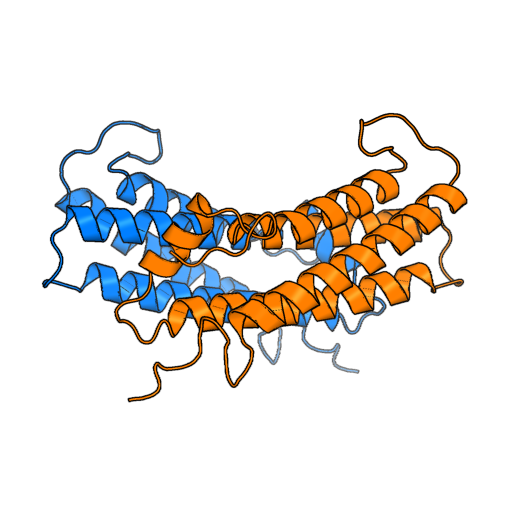 15.508 7.938 1 98.88 114 ILE A C 1
ATOM 905 O O . ILE A 1 114 ? -11.516 14.281 7.98 1 98.88 114 ILE A O 1
ATOM 909 N N . GLN A 1 115 ? -11.953 16.266 8.945 1 98.88 115 GLN A N 1
ATOM 910 C CA . GLN A 1 115 ? -12.289 15.633 10.211 1 98.88 115 GLN A CA 1
ATOM 911 C C . GLN A 1 115 ? -13.469 14.672 10.055 1 98.88 115 GLN A C 1
ATOM 913 O O . GLN A 1 115 ? -13.453 13.562 10.594 1 98.88 115 GLN A O 1
ATOM 918 N N . ALA A 1 116 ? -14.445 15.125 9.352 1 98.88 116 ALA A N 1
ATOM 919 C CA . ALA A 1 116 ? -15.609 14.273 9.109 1 98.88 116 ALA A CA 1
ATOM 920 C C . ALA A 1 116 ? -15.227 13.039 8.312 1 98.88 116 ALA A C 1
ATOM 922 O O . ALA A 1 116 ? -15.703 11.93 8.602 1 98.88 116 ALA A O 1
ATOM 923 N N . ALA A 1 117 ? -14.406 13.234 7.332 1 98.88 117 ALA A N 1
ATOM 924 C CA . ALA A 1 117 ? -13.953 12.109 6.508 1 98.88 117 ALA A CA 1
ATOM 925 C C . ALA A 1 117 ? -13.141 11.117 7.328 1 98.88 117 ALA A C 1
ATOM 927 O O . ALA A 1 117 ? -13.242 9.906 7.125 1 98.88 117 ALA A O 1
ATOM 928 N N . LEU A 1 118 ? -12.297 11.641 8.227 1 98.88 118 LEU A N 1
ATOM 929 C CA . LEU A 1 118 ? -11.523 10.773 9.102 1 98.88 118 LEU A CA 1
ATOM 930 C C . LEU A 1 118 ? -12.445 9.898 9.945 1 98.88 118 LEU A C 1
ATOM 932 O O . LEU A 1 118 ? -12.211 8.695 10.078 1 98.88 118 LEU A O 1
ATOM 936 N N . LYS A 1 119 ? -13.469 10.508 10.484 1 98.88 119 LYS A N 1
ATOM 937 C CA . LYS A 1 119 ? -14.43 9.758 11.289 1 98.88 119 LYS A CA 1
ATOM 938 C C . LYS A 1 119 ? -15.078 8.641 10.477 1 98.88 119 LYS A C 1
ATOM 940 O O . LYS A 1 119 ? -15.203 7.512 10.953 1 98.88 119 LYS A O 1
ATOM 945 N N . THR A 1 120 ? -15.453 8.945 9.305 1 98.81 120 THR A N 1
ATOM 946 C CA . THR A 1 120 ? -16.078 7.969 8.43 1 98.81 120 THR A CA 1
ATOM 947 C C . THR A 1 120 ? -15.102 6.84 8.094 1 98.81 120 THR A C 1
ATOM 949 O O . THR A 1 120 ? -15.469 5.664 8.133 1 98.81 120 THR A O 1
ATOM 952 N N . ALA A 1 121 ? -13.867 7.211 7.789 1 98.81 121 ALA A N 1
ATOM 953 C CA . ALA A 1 121 ? -12.852 6.215 7.453 1 98.81 121 ALA A CA 1
ATOM 954 C C . ALA A 1 121 ? -12.609 5.266 8.625 1 98.81 121 ALA A C 1
ATOM 956 O O . ALA A 1 121 ? -12.477 4.055 8.43 1 98.81 121 ALA A O 1
ATOM 957 N N . ARG A 1 122 ? -12.555 5.816 9.812 1 98.69 122 ARG A N 1
ATOM 958 C CA . ARG A 1 122 ? -12.344 5.004 11.008 1 98.69 122 ARG A CA 1
ATOM 959 C C . ARG A 1 122 ? -13.492 4.02 11.203 1 98.69 122 ARG A C 1
ATOM 961 O O . ARG A 1 122 ? -13.266 2.852 11.531 1 98.69 122 ARG A O 1
ATOM 968 N N . ASN A 1 123 ? -14.641 4.512 11 1 98.62 123 ASN A N 1
ATOM 969 C CA . ASN A 1 123 ? -15.805 3.643 11.125 1 98.62 123 ASN A CA 1
ATOM 970 C C . ASN A 1 123 ? -15.781 2.525 10.086 1 98.62 123 ASN A C 1
ATOM 972 O O . ASN A 1 123 ? -16.047 1.366 10.406 1 98.62 123 ASN A O 1
ATOM 976 N N . ASP A 1 124 ? -15.508 2.887 8.867 1 98.5 124 ASP A N 1
ATOM 977 C CA . ASP A 1 124 ? -15.453 1.888 7.809 1 98.5 124 ASP A CA 1
ATOM 978 C C . ASP A 1 124 ? -14.367 0.853 8.086 1 98.5 124 ASP A C 1
ATOM 980 O O . ASP A 1 124 ? -14.562 -0.341 7.844 1 98.5 124 ASP A O 1
ATOM 984 N N . LYS A 1 125 ? -13.242 1.329 8.531 1 98.5 125 LYS A N 1
ATOM 985 C CA . LYS A 1 125 ? -12.164 0.41 8.891 1 98.5 125 LYS A CA 1
ATOM 986 C C . LYS A 1 125 ? -12.617 -0.549 9.992 1 98.5 125 LYS A C 1
ATOM 988 O O . LYS A 1 125 ? -12.359 -1.753 9.914 1 98.5 125 LYS A O 1
ATOM 993 N N . ASN A 1 126 ? -13.297 -0.055 11.023 1 98 126 ASN A N 1
ATOM 994 C CA . ASN A 1 126 ? -13.758 -0.887 12.125 1 98 126 ASN A CA 1
ATOM 995 C C . ASN A 1 126 ? -14.773 -1.925 11.656 1 98 126 ASN A C 1
ATOM 997 O O . ASN A 1 126 ? -14.734 -3.08 12.086 1 98 126 ASN A O 1
ATOM 1001 N N . VAL A 1 127 ? -15.664 -1.501 10.82 1 97 127 VAL A N 1
ATOM 1002 C CA . VAL A 1 127 ? -16.656 -2.404 10.258 1 97 127 VAL A CA 1
ATOM 1003 C C . VAL A 1 127 ? -15.977 -3.52 9.477 1 97 127 VAL A C 1
ATOM 1005 O O . VAL A 1 127 ? -16.266 -4.699 9.68 1 97 127 VAL A O 1
ATOM 1008 N N . LEU A 1 128 ? -15.086 -3.121 8.648 1 97.38 128 LEU A N 1
ATOM 1009 C CA . LEU A 1 128 ? -14.391 -4.102 7.824 1 97.38 128 LEU A CA 1
ATOM 1010 C C . LEU A 1 128 ? -13.547 -5.039 8.688 1 97.38 128 LEU A C 1
ATOM 1012 O O . LEU A 1 128 ? -13.516 -6.246 8.445 1 97.38 128 LEU A O 1
ATOM 1016 N N . ALA A 1 129 ? -12.859 -4.492 9.656 1 97.06 129 ALA A N 1
ATOM 1017 C CA . ALA A 1 129 ? -12.062 -5.309 10.57 1 97.06 129 ALA A CA 1
ATOM 1018 C C . ALA A 1 129 ? -12.93 -6.332 11.297 1 97.06 129 ALA A C 1
ATOM 1020 O O . ALA A 1 129 ? -12.516 -7.48 11.484 1 97.06 129 ALA A O 1
ATOM 1021 N N . ASP A 1 130 ? -14.062 -5.902 11.688 1 96.44 130 ASP A N 1
ATOM 1022 C CA . ASP A 1 130 ? -14.984 -6.824 12.344 1 96.44 130 ASP A CA 1
ATOM 1023 C C . ASP A 1 130 ? -15.422 -7.934 11.383 1 96.44 130 ASP A C 1
ATOM 1025 O O . ASP A 1 130 ? -15.391 -9.109 11.742 1 96.44 130 ASP A O 1
ATOM 1029 N N . MET A 1 131 ? -15.75 -7.586 10.156 1 95.38 131 MET A N 1
ATOM 1030 C CA . MET A 1 131 ? -16.203 -8.555 9.164 1 95.38 131 MET A CA 1
ATOM 1031 C C . MET A 1 131 ? -15.102 -9.547 8.828 1 95.38 131 MET A C 1
ATOM 1033 O O . MET A 1 131 ? -15.375 -10.734 8.617 1 95.38 131 MET A O 1
ATOM 1037 N N . MET A 1 132 ? -13.93 -9.109 8.906 1 96.5 132 MET A N 1
ATOM 1038 C CA . MET A 1 132 ? -12.852 -9.922 8.344 1 96.5 132 MET A CA 1
ATOM 1039 C C . MET A 1 132 ? -12.086 -10.641 9.445 1 96.5 132 MET A C 1
ATOM 1041 O O . MET A 1 132 ? -11.711 -11.805 9.289 1 96.5 132 MET A O 1
ATOM 1045 N N . LEU A 1 133 ? -11.883 -9.977 10.586 1 95.81 133 LEU A N 1
ATOM 1046 C CA . LEU A 1 133 ? -10.883 -10.484 11.523 1 95.81 133 LEU A CA 1
ATOM 1047 C C . LEU A 1 133 ? -11.523 -10.812 12.867 1 95.81 133 LEU A C 1
ATOM 1049 O O . LEU A 1 133 ? -10.836 -11.281 13.781 1 95.81 133 LEU A O 1
ATOM 1053 N N . ASN A 1 134 ? -12.82 -10.57 12.969 1 94.56 134 ASN A N 1
ATOM 1054 C CA . ASN A 1 134 ? -13.453 -10.938 14.227 1 94.56 134 ASN A CA 1
ATOM 1055 C C . ASN A 1 134 ? -13.117 -12.375 14.625 1 94.56 134 ASN A C 1
ATOM 1057 O O . ASN A 1 134 ? -13.125 -13.273 13.781 1 94.56 134 ASN A O 1
ATOM 1061 N N . GLU A 1 135 ? -12.898 -12.594 15.828 1 89.38 135 GLU A N 1
ATOM 1062 C CA . GLU A 1 135 ? -12.375 -13.867 16.312 1 89.38 135 GLU A CA 1
ATOM 1063 C C . GLU A 1 135 ? -13.43 -14.969 16.234 1 89.38 135 GLU A C 1
ATOM 1065 O O . GLU A 1 135 ? -13.086 -16.156 16.188 1 89.38 135 GLU A O 1
ATOM 1070 N N . THR A 1 136 ? -14.703 -14.688 16.156 1 88.19 136 THR A N 1
ATOM 1071 C CA . THR A 1 136 ? -15.758 -15.688 16.188 1 88.19 136 THR A CA 1
ATOM 1072 C C . THR A 1 136 ? -16.406 -15.859 14.82 1 88.19 136 THR A C 1
ATOM 1074 O O . THR A 1 136 ? -16.641 -16.984 14.375 1 88.19 136 THR A O 1
ATOM 1077 N N . HIS A 1 137 ? -16.609 -14.734 14.125 1 89 137 HIS A N 1
ATOM 1078 C CA . HIS A 1 137 ? -17.391 -14.859 12.898 1 89 137 HIS A CA 1
ATOM 1079 C C . HIS A 1 137 ? -16.672 -14.234 11.711 1 89 137 HIS A C 1
ATOM 1081 O O . HIS A 1 137 ? -17.219 -14.148 10.617 1 89 137 HIS A O 1
ATOM 1087 N N . GLY A 1 138 ? -15.469 -13.836 11.883 1 92.56 138 GLY A N 1
ATOM 1088 C CA . GLY A 1 138 ? -14.742 -13.164 10.82 1 92.56 138 GLY A CA 1
ATOM 1089 C C . GLY A 1 138 ? -14.422 -14.07 9.648 1 92.56 138 GLY A C 1
ATOM 1090 O O . GLY A 1 138 ? -14.266 -15.281 9.828 1 92.56 138 GLY A O 1
ATOM 1091 N N . PHE A 1 139 ? -14.281 -13.406 8.617 1 93.56 139 PHE A N 1
ATOM 1092 C CA . PHE A 1 139 ? -14.008 -14.133 7.383 1 93.56 139 PHE A CA 1
ATOM 1093 C C . PHE A 1 139 ? -12.727 -14.945 7.512 1 93.56 139 PHE A C 1
ATOM 1095 O O . PHE A 1 139 ? -12.664 -16.094 7.055 1 93.56 139 PHE A O 1
ATOM 1102 N N . PHE A 1 140 ? -11.695 -14.414 8.172 1 93.75 140 PHE A N 1
ATOM 1103 C CA . PHE A 1 140 ? -10.391 -15.062 8.211 1 93.75 140 PHE A CA 1
ATOM 1104 C C . PHE A 1 140 ? -10.305 -16.031 9.391 1 93.75 140 PHE A C 1
ATOM 1106 O O . PHE A 1 140 ? -9.234 -16.562 9.672 1 93.75 140 PHE A O 1
ATOM 1113 N N . GLN A 1 141 ? -11.32 -16.219 10.102 1 86.44 141 GLN A N 1
ATOM 1114 C CA . GLN A 1 141 ? -11.312 -17.219 11.172 1 86.44 141 GLN A CA 1
ATOM 1115 C C . GLN A 1 141 ? -11.336 -18.625 10.602 1 86.44 141 GLN A C 1
ATOM 1117 O O . GLN A 1 141 ? -11.977 -18.891 9.578 1 86.44 141 GLN A O 1
ATOM 1122 N N . PRO A 1 142 ? -10.461 -19.453 11.258 1 75.12 142 PRO A N 1
ATOM 1123 C CA . PRO A 1 142 ? -10.477 -20.844 10.797 1 75.12 142 PRO A CA 1
ATOM 1124 C C . PRO A 1 142 ? -11.859 -21.484 10.914 1 75.12 142 PRO A C 1
ATOM 1126 O O . PRO A 1 142 ? -12.648 -21.094 11.773 1 75.12 142 PRO A O 1
ATOM 1129 N N . ASP A 1 143 ? -12.281 -22.234 9.82 1 61.31 143 ASP A N 1
ATOM 1130 C CA . ASP A 1 143 ? -13.516 -23 9.922 1 61.31 143 ASP A CA 1
ATOM 1131 C C . ASP A 1 143 ? -13.508 -23.891 11.164 1 61.31 143 ASP A C 1
ATOM 1133 O O . ASP A 1 143 ? -12.469 -24.438 11.539 1 61.31 143 ASP A O 1
ATOM 1137 N N . ASP A 1 144 ? -14.258 -23.531 12.102 1 51.69 144 ASP A N 1
ATOM 1138 C CA . ASP A 1 144 ? -14.461 -24.5 13.18 1 51.69 144 ASP A CA 1
ATOM 1139 C C . ASP A 1 144 ? -14.492 -25.922 12.641 1 51.69 144 ASP A C 1
ATOM 1141 O O . ASP A 1 144 ? -15.258 -26.234 11.727 1 51.69 144 ASP A O 1
ATOM 1145 N N . GLU A 1 145 ? -13.422 -26.734 12.508 1 42.19 145 GLU A N 1
ATOM 1146 C CA . GLU A 1 145 ? -13.664 -28.172 12.445 1 42.19 145 GLU A CA 1
ATOM 1147 C C . GLU A 1 145 ? -14.711 -28.609 13.469 1 42.19 145 GLU A C 1
ATOM 1149 O O . GLU A 1 145 ? -14.695 -28.125 14.609 1 42.19 145 GLU A O 1
ATOM 1154 N N . MET B 1 1 ? 17.234 16.297 2.018 1 68.44 1 MET B N 1
ATOM 1155 C CA . MET B 1 1 ? 16.625 15.039 1.573 1 68.44 1 MET B CA 1
ATOM 1156 C C . MET B 1 1 ? 17.703 13.992 1.285 1 68.44 1 MET B C 1
ATOM 1158 O O . MET B 1 1 ? 18.75 14.312 0.712 1 68.44 1 MET B O 1
ATOM 1162 N N . PRO B 1 2 ? 17.562 12.867 1.885 1 78.69 2 PRO B N 1
ATOM 1163 C CA . PRO B 1 2 ? 18.547 11.836 1.54 1 78.69 2 PRO B CA 1
ATOM 1164 C C . PRO B 1 2 ? 18.531 11.469 0.058 1 78.69 2 PRO B C 1
ATOM 1166 O O . PRO B 1 2 ? 17.5 11.656 -0.612 1 78.69 2 PRO B O 1
ATOM 1169 N N . ASP B 1 3 ? 19.688 11.203 -0.436 1 86.44 3 ASP B N 1
ATOM 1170 C CA . ASP B 1 3 ? 19.781 10.758 -1.822 1 86.44 3 ASP B CA 1
ATOM 1171 C C . ASP B 1 3 ? 19.828 9.234 -1.903 1 86.44 3 ASP B C 1
ATOM 1173 O O . ASP B 1 3 ? 20.859 8.617 -1.604 1 86.44 3 ASP B O 1
ATOM 1177 N N . PHE B 1 4 ? 18.766 8.633 -2.32 1 93 4 PHE B N 1
ATOM 1178 C CA . PHE B 1 4 ? 18.688 7.18 -2.459 1 93 4 PHE B CA 1
ATOM 1179 C C . PHE B 1 4 ? 18.875 6.766 -3.914 1 93 4 PHE B C 1
ATOM 1181 O O . PHE B 1 4 ? 18.609 5.621 -4.277 1 93 4 PHE B O 1
ATOM 1188 N N . GLY B 1 5 ? 19.312 7.742 -4.699 1 92.19 5 GLY B N 1
ATOM 1189 C CA . GLY B 1 5 ? 19.547 7.465 -6.109 1 92.19 5 GLY B CA 1
ATOM 1190 C C . GLY B 1 5 ? 18.281 7.105 -6.867 1 92.19 5 GLY B C 1
ATOM 1191 O O . GLY B 1 5 ? 17.219 7.688 -6.625 1 92.19 5 GLY B O 1
ATOM 1192 N N . GLU B 1 6 ? 18.375 6.191 -7.809 1 94 6 GLU B N 1
ATOM 1193 C CA . GLU B 1 6 ? 17.25 5.84 -8.672 1 94 6 GLU B CA 1
ATOM 1194 C C . GLU B 1 6 ? 16.266 4.906 -7.957 1 94 6 GLU B C 1
ATOM 1196 O O . GLU B 1 6 ? 15.203 4.59 -8.484 1 94 6 GLU B O 1
ATOM 1201 N N . HIS B 1 7 ? 16.578 4.555 -6.766 1 95.38 7 HIS B N 1
ATOM 1202 C CA . HIS B 1 7 ? 15.766 3.596 -6.031 1 95.38 7 HIS B CA 1
ATOM 1203 C C . HIS B 1 7 ? 14.508 4.254 -5.484 1 95.38 7 HIS B C 1
ATOM 1205 O O . HIS B 1 7 ? 13.5 3.58 -5.258 1 95.38 7 HIS B O 1
ATOM 1211 N N . VAL B 1 8 ? 14.609 5.598 -5.309 1 97.12 8 VAL B N 1
ATOM 1212 C CA . VAL B 1 8 ? 13.5 6.27 -4.641 1 97.12 8 VAL B CA 1
ATOM 1213 C C . VAL B 1 8 ? 13.133 7.543 -5.398 1 97.12 8 VAL B C 1
ATOM 1215 O O . VAL B 1 8 ? 14.016 8.297 -5.824 1 97.12 8 VAL B O 1
ATOM 1218 N N . ASP B 1 9 ? 11.875 7.668 -5.645 1 96.44 9 ASP B N 1
ATOM 1219 C CA . ASP B 1 9 ? 11.367 8.961 -6.098 1 96.44 9 ASP B CA 1
ATOM 1220 C C . ASP B 1 9 ? 11.445 10 -4.984 1 96.44 9 ASP B C 1
ATOM 1222 O O . ASP B 1 9 ? 10.664 9.961 -4.035 1 96.44 9 ASP B O 1
ATOM 1226 N N . ASN B 1 10 ? 12.258 10.953 -5.156 1 94.38 10 ASN B N 1
ATOM 1227 C CA . ASN B 1 10 ? 12.516 11.922 -4.094 1 94.38 10 ASN B CA 1
ATOM 1228 C C . ASN B 1 10 ? 11.273 12.75 -3.777 1 94.38 10 ASN B C 1
ATOM 1230 O O . ASN B 1 10 ? 11.008 13.062 -2.615 1 94.38 10 ASN B O 1
ATOM 1234 N N . GLY B 1 11 ? 10.586 13.102 -4.836 1 93.19 11 GLY B N 1
ATOM 1235 C CA . GLY B 1 11 ? 9.383 13.891 -4.617 1 93.19 11 GLY B CA 1
ATOM 1236 C C . GLY B 1 11 ? 8.344 13.172 -3.773 1 93.19 11 GLY B C 1
ATOM 1237 O O . GLY B 1 11 ? 7.812 13.742 -2.818 1 93.19 11 GLY B O 1
ATOM 1238 N N . ILE B 1 12 ? 8.148 11.984 -4.07 1 93.06 12 ILE B N 1
ATOM 1239 C CA . ILE B 1 12 ? 7.156 11.195 -3.35 1 93.06 12 ILE B CA 1
ATOM 1240 C C . ILE B 1 12 ? 7.645 10.938 -1.925 1 93.06 12 ILE B C 1
ATOM 1242 O O . ILE B 1 12 ? 6.898 11.141 -0.962 1 93.06 12 ILE B O 1
ATOM 1246 N N . PHE B 1 13 ? 8.859 10.547 -1.752 1 94.81 13 PHE B N 1
ATOM 1247 C CA . PHE B 1 13 ? 9.375 10.18 -0.44 1 94.81 13 PHE B CA 1
ATOM 1248 C C . PHE B 1 13 ? 9.484 11.398 0.465 1 94.81 13 PHE B C 1
ATOM 1250 O O . PHE B 1 13 ? 9.281 11.297 1.677 1 94.81 13 PHE B O 1
ATOM 1257 N N . GLU B 1 14 ? 9.805 12.516 -0.103 1 93.12 14 GLU B N 1
ATOM 1258 C CA . GLU B 1 14 ? 9.82 13.75 0.675 1 93.12 14 GLU B CA 1
ATOM 1259 C C . GLU B 1 14 ? 8.453 14.016 1.307 1 93.12 14 GLU B C 1
ATOM 1261 O O . GLU B 1 14 ? 8.375 14.477 2.445 1 93.12 14 GLU B O 1
ATOM 1266 N N . GLN B 1 15 ? 7.445 13.711 0.537 1 90.12 15 GLN B N 1
ATOM 1267 C CA . GLN B 1 15 ? 6.094 13.875 1.063 1 90.12 15 GLN B CA 1
ATOM 1268 C C . GLN B 1 15 ? 5.852 12.938 2.246 1 90.12 15 GLN B C 1
ATOM 1270 O O . GLN B 1 15 ? 5.184 13.312 3.213 1 90.12 15 GLN B O 1
ATOM 1275 N N . ILE B 1 16 ? 6.406 11.805 2.225 1 93.19 16 ILE B N 1
ATOM 1276 C CA . ILE B 1 16 ? 6.289 10.836 3.307 1 93.19 16 ILE B CA 1
ATOM 1277 C C . ILE B 1 16 ? 7.027 11.344 4.543 1 93.19 16 ILE B C 1
ATOM 1279 O O . ILE B 1 16 ? 6.508 11.273 5.66 1 93.19 16 ILE B O 1
ATOM 1283 N N . LEU B 1 17 ? 8.195 11.914 4.324 1 93.31 17 LEU B N 1
ATOM 1284 C CA . LEU B 1 17 ? 9 12.414 5.434 1 93.31 17 LEU B CA 1
ATOM 1285 C C . LEU B 1 17 ? 8.336 13.633 6.074 1 93.31 17 LEU B C 1
ATOM 1287 O O . LEU B 1 17 ? 8.492 13.867 7.273 1 93.31 17 LEU B O 1
ATOM 1291 N N . GLU B 1 18 ? 7.637 14.32 5.293 1 90.12 18 GLU B N 1
ATOM 1292 C CA . GLU B 1 18 ? 6.941 15.5 5.801 1 90.12 18 GLU B CA 1
ATOM 1293 C C . GLU B 1 18 ? 5.844 15.109 6.789 1 90.12 18 GLU B C 1
ATOM 1295 O O . GLU B 1 18 ? 5.367 15.953 7.559 1 90.12 18 GLU B O 1
ATOM 1300 N N . MET B 1 19 ? 5.477 13.906 6.785 1 91.25 19 MET B N 1
ATOM 1301 C CA . MET B 1 19 ? 4.426 13.43 7.676 1 91.25 19 MET B CA 1
ATOM 1302 C C . MET B 1 19 ? 4.965 13.203 9.086 1 91.25 19 MET B C 1
ATOM 1304 O O . MET B 1 19 ? 4.195 13.047 10.031 1 91.25 19 MET B O 1
ATOM 1308 N N . ASP B 1 20 ? 6.215 13.211 9.172 1 92.5 20 ASP B N 1
ATOM 1309 C CA . ASP B 1 20 ? 6.82 13.102 10.5 1 92.5 20 ASP B CA 1
ATOM 1310 C C . ASP B 1 20 ? 6.695 14.414 11.266 1 92.5 20 ASP B C 1
ATOM 1312 O O . ASP B 1 20 ? 6.75 15.492 10.68 1 92.5 20 ASP B O 1
ATOM 1316 N N . ASP B 1 21 ? 6.555 14.297 12.594 1 85 21 ASP B N 1
ATOM 1317 C CA . ASP B 1 21 ? 6.383 15.461 13.453 1 85 21 ASP B CA 1
ATOM 1318 C C . ASP B 1 21 ? 7.73 16.016 13.922 1 85 21 ASP B C 1
ATOM 1320 O O . ASP B 1 21 ? 7.832 17.172 14.32 1 85 21 ASP B O 1
ATOM 1324 N N . ASP B 1 22 ? 8.656 15.102 14.008 1 83.06 22 ASP B N 1
ATOM 1325 C CA . ASP B 1 22 ? 9.961 15.523 14.5 1 83.06 22 ASP B CA 1
ATOM 1326 C C . ASP B 1 22 ? 11.086 14.805 13.75 1 83.06 22 ASP B C 1
ATOM 1328 O O . ASP B 1 22 ? 10.844 14.133 12.75 1 83.06 22 ASP B O 1
ATOM 1332 N N . ASP B 1 23 ? 12.195 15.055 14.195 1 83.88 23 ASP B N 1
ATOM 1333 C CA . ASP B 1 23 ? 13.375 14.547 13.508 1 83.88 23 ASP B CA 1
ATOM 1334 C C . ASP B 1 23 ? 13.609 13.078 13.82 1 83.88 23 ASP B C 1
ATOM 1336 O O . ASP B 1 23 ? 14.508 12.445 13.258 1 83.88 23 ASP B O 1
ATOM 1340 N N . LYS B 1 24 ? 12.695 12.57 14.695 1 87.06 24 LYS B N 1
ATOM 1341 C CA . LYS B 1 24 ? 12.859 11.148 15.008 1 87.06 24 LYS B CA 1
ATOM 1342 C C . LYS B 1 24 ? 12.305 10.273 13.891 1 87.06 24 LYS B C 1
ATOM 1344 O O . LYS B 1 24 ? 12.617 9.086 13.812 1 87.06 24 LYS B O 1
ATOM 1349 N N . ARG B 1 25 ? 11.531 10.773 13.008 1 92.88 25 ARG B N 1
ATOM 1350 C CA . ARG B 1 25 ? 11.016 10.141 11.789 1 92.88 25 ARG B CA 1
ATOM 1351 C C . ARG B 1 25 ? 10.398 8.789 12.102 1 92.88 25 ARG B C 1
ATOM 1353 O O . ARG B 1 25 ? 10.641 7.809 11.391 1 92.88 25 ARG B O 1
ATOM 1360 N N . GLU B 1 26 ? 9.695 8.711 13.211 1 93.81 26 GLU B N 1
ATOM 1361 C CA . GLU B 1 26 ? 9.109 7.453 13.68 1 93.81 26 GLU B CA 1
ATOM 1362 C C . GLU B 1 26 ? 8.008 6.98 12.734 1 93.81 26 GLU B C 1
ATOM 1364 O O . GLU B 1 26 ? 7.902 5.785 12.445 1 93.81 26 GLU B O 1
ATOM 1369 N N . PHE B 1 27 ? 7.219 7.91 12.312 1 95.12 27 PHE B N 1
ATOM 1370 C CA . PHE B 1 27 ? 6.094 7.547 11.453 1 95.12 27 PHE B CA 1
ATOM 1371 C C . PHE B 1 27 ? 6.586 6.992 10.125 1 95.12 27 PHE B C 1
ATOM 1373 O O . PHE B 1 27 ? 6.215 5.883 9.727 1 95.12 27 PHE B O 1
ATOM 1380 N N . SER B 1 28 ? 7.438 7.785 9.453 1 95.38 28 SER B N 1
ATOM 1381 C CA . SER B 1 28 ? 7.949 7.344 8.156 1 95.38 28 SER B CA 1
ATOM 1382 C C . SER B 1 28 ? 8.734 6.047 8.289 1 95.38 28 SER B C 1
ATOM 1384 O O . SER B 1 28 ? 8.656 5.176 7.422 1 95.38 28 SER B O 1
ATOM 1386 N N . LYS B 1 29 ? 9.484 5.871 9.352 1 95.94 29 LYS B N 1
ATOM 1387 C CA . LYS B 1 29 ? 10.227 4.637 9.586 1 95.94 29 LYS B CA 1
ATOM 1388 C C . LYS B 1 29 ? 9.289 3.439 9.703 1 95.94 29 LYS B C 1
ATOM 1390 O O . LYS B 1 29 ? 9.57 2.373 9.148 1 95.94 29 LYS B O 1
ATOM 1395 N N . SER B 1 30 ? 8.25 3.643 10.367 1 95.69 30 SER B N 1
ATOM 1396 C CA . SER B 1 30 ? 7.27 2.57 10.523 1 95.69 30 SER B CA 1
ATOM 1397 C C . SER B 1 30 ? 6.664 2.176 9.18 1 95.69 30 SER B C 1
ATOM 1399 O O . SER B 1 30 ? 6.492 0.989 8.898 1 95.69 30 SER B O 1
ATOM 1401 N N . LEU B 1 31 ? 6.359 3.143 8.336 1 95.25 31 LEU B N 1
ATOM 1402 C CA . LEU B 1 31 ? 5.793 2.875 7.02 1 95.25 31 LEU B CA 1
ATOM 1403 C C . LEU B 1 31 ? 6.77 2.082 6.156 1 95.25 31 LEU B C 1
ATOM 1405 O O . LEU B 1 31 ? 6.383 1.104 5.512 1 95.25 31 LEU B O 1
ATOM 1409 N N . VAL B 1 32 ? 7.98 2.52 6.215 1 96.44 32 VAL B N 1
ATOM 1410 C CA . VAL B 1 32 ? 9.016 1.883 5.406 1 96.44 32 VAL B CA 1
ATOM 1411 C C . VAL B 1 32 ? 9.258 0.462 5.91 1 96.44 32 VAL B C 1
ATOM 1413 O O . VAL B 1 32 ? 9.352 -0.477 5.113 1 96.44 32 VAL B O 1
ATOM 1416 N N . THR B 1 33 ? 9.305 0.284 7.156 1 96.44 33 THR B N 1
ATOM 1417 C CA . THR B 1 33 ? 9.523 -1.03 7.75 1 96.44 33 THR B CA 1
ATOM 1418 C C . THR B 1 33 ? 8.375 -1.975 7.41 1 96.44 33 THR B C 1
ATOM 1420 O O . THR B 1 33 ? 8.602 -3.123 7.023 1 96.44 33 THR B O 1
ATOM 1423 N N . ASN B 1 34 ? 7.191 -1.474 7.555 1 94.81 34 ASN B N 1
ATOM 1424 C CA . ASN B 1 34 ? 6.02 -2.27 7.211 1 94.81 34 ASN B CA 1
ATOM 1425 C C . ASN B 1 34 ? 6.031 -2.684 5.742 1 94.81 34 ASN B C 1
ATOM 1427 O O . ASN B 1 34 ? 5.695 -3.82 5.41 1 94.81 34 ASN B O 1
ATOM 1431 N N . PHE B 1 35 ? 6.453 -1.759 4.93 1 97.06 35 PHE B N 1
ATOM 1432 C CA . PHE B 1 35 ? 6.543 -2.08 3.512 1 97.06 35 PHE B CA 1
ATOM 1433 C C . PHE B 1 35 ? 7.543 -3.209 3.275 1 97.06 35 PHE B C 1
ATOM 1435 O O . PHE B 1 35 ? 7.258 -4.145 2.527 1 97.06 35 PHE B O 1
ATOM 1442 N N . PHE B 1 36 ? 8.672 -3.098 3.846 1 97.69 36 PHE B N 1
ATOM 1443 C CA . PHE B 1 36 ? 9.695 -4.109 3.6 1 97.69 36 PHE B CA 1
ATOM 1444 C C . PHE B 1 36 ? 9.234 -5.473 4.094 1 97.69 36 PHE B C 1
ATOM 1446 O O . PHE B 1 36 ? 9.539 -6.496 3.477 1 97.69 36 PHE B O 1
ATOM 1453 N N . ASP B 1 37 ? 8.555 -5.508 5.18 1 95.62 37 ASP B N 1
ATOM 1454 C CA . ASP B 1 37 ? 7.98 -6.766 5.652 1 95.62 37 ASP B CA 1
ATOM 1455 C C . ASP B 1 37 ? 6.988 -7.332 4.641 1 95.62 37 ASP B C 1
ATOM 1457 O O . ASP B 1 37 ? 7.043 -8.523 4.309 1 95.62 37 ASP B O 1
ATOM 1461 N N . GLN B 1 38 ? 6.164 -6.535 4.168 1 94.69 38 GLN B N 1
ATOM 1462 C CA . GLN B 1 38 ? 5.172 -6.945 3.178 1 94.69 38 GLN B CA 1
ATOM 1463 C C . GLN B 1 38 ? 5.84 -7.395 1.882 1 94.69 38 GLN B C 1
ATOM 1465 O O . GLN B 1 38 ? 5.434 -8.391 1.283 1 94.69 38 GLN B O 1
ATOM 1470 N N . ALA B 1 39 ? 6.852 -6.609 1.482 1 97.69 39 ALA B N 1
ATOM 1471 C CA . ALA B 1 39 ? 7.586 -6.969 0.272 1 97.69 39 ALA B CA 1
ATOM 1472 C C . ALA B 1 39 ? 8.211 -8.352 0.401 1 97.69 39 ALA B C 1
ATOM 1474 O O . ALA B 1 39 ? 8.102 -9.18 -0.509 1 97.69 39 ALA B O 1
ATOM 1475 N N . GLU B 1 40 ? 8.773 -8.602 1.512 1 97.88 40 GLU B N 1
ATOM 1476 C CA . GLU B 1 40 ? 9.414 -9.898 1.733 1 97.88 40 GLU B CA 1
ATOM 1477 C C . GLU B 1 40 ? 8.391 -11.031 1.704 1 97.88 40 GLU B C 1
ATOM 1479 O O . GLU B 1 40 ? 8.617 -12.062 1.077 1 97.88 40 GLU B O 1
ATOM 1484 N N . GLU B 1 41 ? 7.305 -10.781 2.361 1 96.56 41 GLU B N 1
ATOM 1485 C CA . GLU B 1 41 ? 6.246 -11.789 2.33 1 96.56 41 GLU B CA 1
ATOM 1486 C C . GLU B 1 41 ? 5.781 -12.055 0.9 1 96.56 41 GLU B C 1
ATOM 1488 O O . GLU B 1 41 ? 5.551 -13.203 0.521 1 96.56 41 GLU B O 1
ATOM 1493 N N . THR B 1 42 ? 5.637 -11.023 0.134 1 97.75 42 THR B N 1
ATOM 1494 C CA . THR B 1 42 ? 5.195 -11.148 -1.251 1 97.75 42 THR B CA 1
ATOM 1495 C C . THR B 1 42 ? 6.242 -11.867 -2.094 1 97.75 42 THR B C 1
ATOM 1497 O O . THR B 1 42 ? 5.906 -12.727 -2.914 1 97.75 42 THR B O 1
ATOM 1500 N N . PHE B 1 43 ? 7.527 -11.555 -1.863 1 98.75 43 PHE B N 1
ATOM 1501 C CA . PHE B 1 43 ? 8.602 -12.227 -2.582 1 98.75 43 PHE B CA 1
ATOM 1502 C C . PHE B 1 43 ? 8.578 -13.727 -2.318 1 98.75 43 PHE B C 1
ATOM 1504 O O . PHE B 1 43 ? 8.75 -14.523 -3.24 1 98.75 43 PHE B O 1
ATOM 1511 N N . VAL B 1 44 ? 8.414 -14.078 -1.088 1 98.06 44 VAL B N 1
ATOM 1512 C CA . VAL B 1 44 ? 8.352 -15.492 -0.722 1 98.06 44 VAL B CA 1
ATOM 1513 C C . VAL B 1 44 ? 7.191 -16.172 -1.443 1 98.06 44 VAL B C 1
ATOM 1515 O O . VAL B 1 44 ? 7.34 -17.266 -1.984 1 98.06 44 VAL B O 1
ATOM 1518 N N . LYS B 1 45 ? 6.051 -15.555 -1.51 1 97.25 45 LYS B N 1
ATOM 1519 C CA . LYS B 1 45 ? 4.883 -16.109 -2.193 1 97.25 45 LYS B CA 1
ATOM 1520 C C . LYS B 1 45 ? 5.148 -16.266 -3.688 1 97.25 45 LYS B C 1
ATOM 1522 O O . LYS B 1 45 ? 4.77 -17.281 -4.285 1 97.25 45 LYS B O 1
ATOM 1527 N N . ILE B 1 46 ? 5.773 -15.297 -4.281 1 98.38 46 ILE B N 1
ATOM 1528 C CA . ILE B 1 46 ? 6.129 -15.375 -5.695 1 98.38 46 ILE B CA 1
ATOM 1529 C C . ILE B 1 46 ? 7.02 -16.578 -5.941 1 98.38 46 ILE B C 1
ATOM 1531 O O . ILE B 1 46 ? 6.785 -17.359 -6.871 1 98.38 46 ILE B O 1
ATOM 1535 N N . GLU B 1 47 ? 8 -16.703 -5.133 1 98.31 47 GLU B N 1
ATOM 1536 C CA . GLU B 1 47 ? 8.922 -17.828 -5.266 1 98.31 47 GLU B CA 1
ATOM 1537 C C . GLU B 1 47 ? 8.18 -19.172 -5.137 1 98.31 47 GLU B C 1
ATOM 1539 O O . GLU B 1 47 ? 8.43 -20.094 -5.906 1 98.31 47 GLU B O 1
ATOM 1544 N N . GLU B 1 48 ? 7.266 -19.25 -4.191 1 97.12 48 GLU B N 1
ATOM 1545 C CA . GLU B 1 48 ? 6.465 -20.453 -4.008 1 97.12 48 GLU B CA 1
ATOM 1546 C C . GLU B 1 48 ? 5.652 -20.781 -5.258 1 97.12 48 GLU B C 1
ATOM 1548 O O . GLU B 1 48 ? 5.578 -21.938 -5.676 1 97.12 48 GLU B O 1
ATOM 1553 N N . VAL B 1 49 ? 5.023 -19.766 -5.82 1 97.31 49 VAL B N 1
ATOM 1554 C CA . VAL B 1 49 ? 4.199 -19.953 -7.008 1 97.31 49 VAL B CA 1
ATOM 1555 C C . VAL B 1 49 ? 5.074 -20.375 -8.188 1 97.31 49 VAL B C 1
ATOM 1557 O O . VAL B 1 49 ? 4.723 -21.297 -8.93 1 97.31 49 VAL B O 1
ATOM 1560 N N . LEU B 1 50 ? 6.262 -19.75 -8.312 1 98 50 LEU B N 1
ATOM 1561 C CA . LEU B 1 50 ? 7.207 -20.078 -9.375 1 98 50 LEU B CA 1
ATOM 1562 C C . LEU B 1 50 ? 7.613 -21.547 -9.297 1 98 50 LEU B C 1
ATOM 1564 O O . LEU B 1 50 ? 7.762 -22.203 -10.328 1 98 50 LEU B O 1
ATOM 1568 N N . ASN B 1 51 ? 7.676 -22.047 -8.141 1 96.75 51 ASN B N 1
ATOM 1569 C CA . ASN B 1 51 ? 8.211 -23.391 -7.934 1 96.75 51 ASN B CA 1
ATOM 1570 C C . ASN B 1 51 ? 7.102 -24.406 -7.742 1 96.75 51 ASN B C 1
ATOM 1572 O O . ASN B 1 51 ? 7.375 -25.594 -7.508 1 96.75 51 ASN B O 1
ATOM 1576 N N . ASN B 1 52 ? 5.844 -23.922 -7.793 1 95 52 ASN B N 1
ATOM 1577 C CA . ASN B 1 52 ? 4.727 -24.844 -7.566 1 95 52 ASN B CA 1
ATOM 1578 C C . ASN B 1 52 ? 4.422 -25.672 -8.812 1 95 52 ASN B C 1
ATOM 1580 O O . ASN B 1 52 ? 3.643 -25.234 -9.672 1 95 52 ASN B O 1
ATOM 1584 N N . GLU B 1 53 ? 4.809 -26.875 -8.961 1 90.5 53 GLU B N 1
ATOM 1585 C CA . GLU B 1 53 ? 4.672 -27.75 -10.125 1 90.5 53 GLU B CA 1
ATOM 1586 C C . GLU B 1 53 ? 3.277 -28.359 -10.188 1 90.5 53 GLU B C 1
ATOM 1588 O O . GLU B 1 53 ? 2.914 -28.984 -11.195 1 90.5 53 GLU B O 1
ATOM 1593 N N . LYS B 1 54 ? 2.547 -28.234 -9.102 1 92.31 54 LYS B N 1
ATOM 1594 C CA . LYS B 1 54 ? 1.193 -28.781 -9.094 1 92.31 54 LYS B CA 1
ATOM 1595 C C . LYS B 1 54 ? 0.24 -27.891 -9.898 1 92.31 54 LYS B C 1
ATOM 1597 O O . LYS B 1 54 ? -0.83 -28.344 -10.312 1 92.31 54 LYS B O 1
ATOM 1602 N N . LEU B 1 55 ? 0.607 -26.703 -10.047 1 91.12 55 LEU B N 1
ATOM 1603 C CA . LEU B 1 55 ? -0.191 -25.766 -10.82 1 91.12 55 LEU B CA 1
ATOM 1604 C C . LEU B 1 55 ? 0.267 -25.734 -12.273 1 91.12 55 LEU B C 1
ATOM 1606 O O . LEU B 1 55 ? 1.462 -25.844 -12.555 1 91.12 55 LEU B O 1
ATOM 1610 N N . ASP B 1 56 ? -0.727 -25.641 -13.094 1 94.5 56 ASP B N 1
ATOM 1611 C CA . ASP B 1 56 ? -0.303 -25.422 -14.469 1 94.5 56 ASP B CA 1
ATOM 1612 C C . ASP B 1 56 ? 0.279 -24.016 -14.648 1 94.5 56 ASP B C 1
ATOM 1614 O O . ASP B 1 56 ? 0.023 -23.125 -13.828 1 94.5 56 ASP B O 1
ATOM 1618 N N . ASN B 1 57 ? 1.031 -23.766 -15.719 1 96 57 ASN B N 1
ATOM 1619 C CA . ASN B 1 57 ? 1.747 -22.516 -15.945 1 96 57 ASN B CA 1
ATOM 1620 C C . ASN B 1 57 ? 0.789 -21.328 -16.062 1 96 57 ASN B C 1
ATOM 1622 O O . ASN B 1 57 ? 1.099 -20.219 -15.617 1 96 57 ASN B O 1
ATOM 1626 N N . GLY B 1 58 ? -0.316 -21.531 -16.688 1 94.75 58 GLY B N 1
ATOM 1627 C CA . GLY B 1 58 ? -1.296 -20.469 -16.812 1 94.75 58 GLY B CA 1
ATOM 1628 C C . GLY B 1 58 ? -1.769 -19.922 -15.469 1 94.75 58 GLY B C 1
ATOM 1629 O O . GLY B 1 58 ? -1.802 -18.719 -15.266 1 94.75 58 GLY B O 1
ATOM 1630 N N . LYS B 1 59 ? -2.088 -20.875 -14.672 1 94.44 59 LYS B N 1
ATOM 1631 C CA . LYS B 1 59 ? -2.547 -20.484 -13.344 1 94.44 59 LYS B CA 1
ATOM 1632 C C . LYS B 1 59 ? -1.422 -19.844 -12.539 1 94.44 59 LYS B C 1
ATOM 1634 O O . LYS B 1 59 ? -1.65 -18.875 -11.812 1 94.44 59 LYS B O 1
ATOM 1639 N N . ARG B 1 60 ? -0.254 -20.406 -12.648 1 96.88 60 ARG B N 1
ATOM 1640 C CA . ARG B 1 60 ? 0.891 -19.781 -11.992 1 96.88 60 ARG B CA 1
ATOM 1641 C C . ARG B 1 60 ? 1.069 -18.328 -12.461 1 96.88 60 ARG B C 1
ATOM 1643 O O . ARG B 1 60 ? 1.215 -17.422 -11.641 1 96.88 60 ARG B O 1
ATOM 1650 N N . LEU B 1 61 ? 1.013 -18.188 -13.758 1 98.06 61 LEU B N 1
ATOM 1651 C CA . LEU B 1 61 ? 1.243 -16.859 -14.328 1 98.06 61 LEU B CA 1
ATOM 1652 C C . LEU B 1 61 ? 0.162 -15.883 -13.883 1 98.06 61 LEU B C 1
ATOM 1654 O O . LEU B 1 61 ? 0.453 -14.719 -13.586 1 98.06 61 LEU B O 1
ATOM 1658 N N . G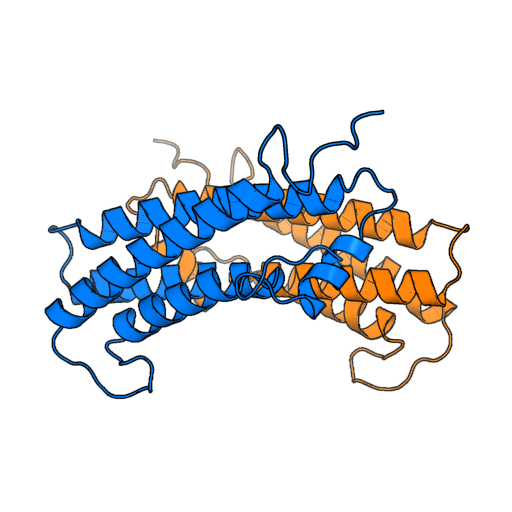LU B 1 62 ? -1.03 -16.328 -13.789 1 96.31 62 GLU B N 1
ATOM 1659 C CA . GLU B 1 62 ? -2.127 -15.477 -13.328 1 96.31 62 GLU B CA 1
ATOM 1660 C C . GLU B 1 62 ? -1.896 -15.016 -11.891 1 96.31 62 GLU B C 1
ATOM 1662 O O . GLU B 1 62 ? -2.059 -13.828 -11.586 1 96.31 62 GLU B O 1
ATOM 1667 N N . THR B 1 63 ? -1.519 -15.93 -11.055 1 96.5 63 THR B N 1
ATOM 1668 C CA . THR B 1 63 ? -1.253 -15.594 -9.656 1 96.5 63 THR B CA 1
ATOM 1669 C C . THR B 1 63 ? -0.061 -14.648 -9.547 1 96.5 63 THR B C 1
ATOM 1671 O O . THR B 1 63 ? -0.092 -13.688 -8.773 1 96.5 63 THR B O 1
ATOM 1674 N N . LEU B 1 64 ? 0.953 -14.906 -10.336 1 98.31 64 LEU B N 1
ATOM 1675 C CA . LEU B 1 64 ? 2.141 -14.062 -10.328 1 98.31 64 LEU B CA 1
ATOM 1676 C C . LEU B 1 64 ? 1.8 -12.641 -10.781 1 98.31 64 LEU B C 1
ATOM 1678 O O . LEU B 1 64 ? 2.322 -11.672 -10.234 1 98.31 64 LEU B O 1
ATOM 1682 N N . SER B 1 65 ? 0.938 -12.555 -11.742 1 97.69 65 SER B N 1
ATOM 1683 C CA . SER B 1 65 ? 0.486 -11.25 -12.203 1 97.69 65 SER B CA 1
ATOM 1684 C C . SER B 1 65 ? -0.172 -10.461 -11.07 1 97.69 65 SER B C 1
ATOM 1686 O O . SER B 1 65 ? 0.114 -9.281 -10.883 1 97.69 65 SER B O 1
ATOM 1688 N N . SER B 1 66 ? -1.009 -11.125 -10.32 1 96.06 66 SER B N 1
ATOM 1689 C CA . SER B 1 66 ? -1.71 -10.484 -9.219 1 96.06 66 SER B CA 1
ATOM 1690 C C . SER B 1 66 ? -0.739 -10.047 -8.125 1 96.06 66 SER B C 1
ATOM 1692 O O . SER B 1 66 ? -0.874 -8.961 -7.562 1 96.06 66 SER B O 1
ATOM 1694 N N . LEU B 1 67 ? 0.214 -10.875 -7.812 1 97.69 67 LEU B N 1
ATOM 1695 C CA . LEU B 1 67 ? 1.228 -10.539 -6.816 1 97.69 67 LEU B CA 1
ATOM 1696 C C . LEU B 1 67 ? 2.045 -9.336 -7.258 1 97.69 67 LEU B C 1
ATOM 1698 O O . LEU B 1 67 ? 2.305 -8.43 -6.457 1 97.69 67 LEU B O 1
ATOM 1702 N N . GLY B 1 68 ? 2.418 -9.328 -8.531 1 98 68 GLY B N 1
ATOM 1703 C CA . GLY B 1 68 ? 3.119 -8.172 -9.078 1 98 68 GLY B CA 1
ATOM 1704 C C . GLY B 1 68 ? 2.314 -6.891 -8.992 1 98 68 GLY B C 1
ATOM 1705 O O . GLY B 1 68 ? 2.844 -5.844 -8.617 1 98 68 GLY B O 1
ATOM 1706 N N . HIS B 1 69 ? 1.088 -6.984 -9.375 1 95.88 69 HIS B N 1
ATOM 1707 C CA . HIS B 1 69 ? 0.187 -5.84 -9.312 1 95.88 69 HIS B CA 1
ATOM 1708 C C . HIS B 1 69 ? 0.126 -5.262 -7.906 1 95.88 69 HIS B C 1
ATOM 1710 O O . HIS B 1 69 ? 0.253 -4.047 -7.723 1 95.88 69 HIS B O 1
ATOM 1716 N N . PHE B 1 70 ? -0.136 -6.078 -6.98 1 95.25 70 PHE B N 1
ATOM 1717 C CA . PHE B 1 70 ? -0.27 -5.664 -5.59 1 95.25 70 PHE B CA 1
ATOM 1718 C C . PHE B 1 70 ? 0.981 -4.934 -5.121 1 95.25 70 PHE B C 1
ATOM 1720 O O . PHE B 1 70 ? 0.896 -3.814 -4.609 1 95.25 70 PHE B O 1
ATOM 1727 N N . LEU B 1 71 ? 2.141 -5.559 -5.285 1 97.5 71 LEU B N 1
ATOM 1728 C CA . LEU B 1 71 ? 3.365 -4.984 -4.738 1 97.5 71 LEU B CA 1
ATOM 1729 C C . LEU B 1 71 ? 3.816 -3.781 -5.562 1 97.5 71 LEU B C 1
ATOM 1731 O O . LEU B 1 71 ? 4.434 -2.857 -5.031 1 97.5 71 LEU B O 1
ATOM 1735 N N . LYS B 1 72 ? 3.428 -3.748 -6.836 1 97.38 72 LYS B N 1
ATOM 1736 C CA . LYS B 1 72 ? 3.656 -2.559 -7.648 1 97.38 72 LYS B CA 1
ATOM 1737 C C . LYS B 1 72 ? 2.961 -1.34 -7.047 1 97.38 72 LYS B C 1
ATOM 1739 O O . LYS B 1 72 ? 3.582 -0.289 -6.871 1 97.38 72 LYS B O 1
ATOM 1744 N N . GLY B 1 73 ? 1.724 -1.539 -6.758 1 94.81 73 GLY B N 1
ATOM 1745 C CA . GLY B 1 73 ? 0.979 -0.452 -6.145 1 94.81 73 GLY B CA 1
ATOM 1746 C C . GLY B 1 73 ? 1.555 -0.014 -4.809 1 94.81 73 GLY B C 1
ATOM 1747 O O . GLY B 1 73 ? 1.723 1.183 -4.562 1 94.81 73 GLY B O 1
ATOM 1748 N N . SER B 1 74 ? 1.82 -0.966 -3.99 1 95.38 74 SER B N 1
ATOM 1749 C CA . SER B 1 74 ? 2.387 -0.672 -2.678 1 95.38 74 SER B CA 1
ATOM 1750 C C . SER B 1 74 ? 3.705 0.085 -2.801 1 95.38 74 SER B C 1
ATOM 1752 O O . SER B 1 74 ? 3.938 1.058 -2.08 1 95.38 74 SER B O 1
ATOM 1754 N N . SER B 1 75 ? 4.535 -0.331 -3.715 1 97.69 75 SER B N 1
ATOM 1755 C CA . SER B 1 75 ? 5.82 0.315 -3.945 1 97.69 75 SER B CA 1
ATOM 1756 C C . SER B 1 75 ? 5.641 1.741 -4.453 1 97.69 75 SER B C 1
ATOM 1758 O O . SER B 1 75 ? 6.367 2.648 -4.043 1 97.69 75 SER B O 1
ATOM 1760 N N . ALA B 1 76 ? 4.68 1.952 -5.293 1 96.19 76 ALA B N 1
ATOM 1761 C CA . ALA B 1 76 ? 4.418 3.264 -5.879 1 96.19 76 ALA B CA 1
ATOM 1762 C C . ALA B 1 76 ? 4.016 4.273 -4.809 1 96.19 76 ALA B C 1
ATOM 1764 O O . ALA B 1 76 ? 4.379 5.449 -4.887 1 96.19 76 ALA B O 1
ATOM 1765 N N . THR B 1 77 ? 3.277 3.842 -3.814 1 94 77 THR B N 1
ATOM 1766 C CA . THR B 1 77 ? 2.783 4.73 -2.768 1 94 77 THR B CA 1
ATOM 1767 C C . THR B 1 77 ? 3.943 5.336 -1.981 1 94 77 THR B C 1
ATOM 1769 O O . THR B 1 77 ? 3.832 6.445 -1.456 1 94 77 THR B O 1
ATOM 1772 N N . LEU B 1 78 ? 5.133 4.684 -1.942 1 95.94 78 LEU B N 1
ATOM 1773 C CA . LEU B 1 78 ? 6.281 5.172 -1.189 1 95.94 78 LEU B CA 1
ATOM 1774 C C . LEU B 1 78 ? 7.359 5.707 -2.129 1 95.94 78 LEU B C 1
ATOM 1776 O O . LEU B 1 78 ? 8.375 6.234 -1.677 1 95.94 78 LEU B O 1
ATOM 1780 N N . GLY B 1 79 ? 7.184 5.535 -3.35 1 96.62 79 GLY B N 1
ATOM 1781 C CA . GLY B 1 79 ? 8.141 5.992 -4.34 1 96.62 79 GLY B CA 1
ATOM 1782 C C . GLY B 1 79 ? 9.328 5.059 -4.504 1 96.62 79 GLY B C 1
ATOM 1783 O O . GLY B 1 79 ? 10.43 5.5 -4.828 1 96.62 79 GLY B O 1
ATOM 1784 N N . PHE B 1 80 ? 9.148 3.82 -4.266 1 98.19 80 PHE B N 1
ATOM 1785 C CA . PHE B 1 80 ? 10.234 2.859 -4.453 1 98.19 80 PHE B CA 1
ATOM 1786 C C . PHE B 1 80 ? 10.266 2.359 -5.895 1 98.19 80 PHE B C 1
ATOM 1788 O O . PHE B 1 80 ? 9.734 1.29 -6.195 1 98.19 80 PHE B O 1
ATOM 1795 N N . ASN B 1 81 ? 10.945 3.068 -6.738 1 97.88 81 ASN B N 1
ATOM 1796 C CA . ASN B 1 81 ? 10.852 2.973 -8.188 1 97.88 81 ASN B CA 1
ATOM 1797 C C . ASN B 1 81 ? 11.391 1.638 -8.703 1 97.88 81 ASN B C 1
ATOM 1799 O O . ASN B 1 81 ? 10.758 0.987 -9.531 1 97.88 81 ASN B O 1
ATOM 1803 N N . LYS B 1 82 ? 12.516 1.242 -8.227 1 98.25 82 LYS B N 1
ATOM 1804 C CA . LYS B 1 82 ? 13.141 0.04 -8.773 1 98.25 82 LYS B CA 1
ATOM 1805 C C . LYS B 1 82 ? 12.336 -1.207 -8.414 1 98.25 82 LYS B C 1
ATOM 1807 O O . LYS B 1 82 ? 12.18 -2.111 -9.234 1 98.25 82 LYS B O 1
ATOM 1812 N N . ILE B 1 83 ? 11.883 -1.213 -7.195 1 98.69 83 ILE B N 1
ATOM 1813 C CA . ILE B 1 83 ? 11.039 -2.33 -6.801 1 98.69 83 ILE B CA 1
ATOM 1814 C C . ILE B 1 83 ? 9.75 -2.316 -7.625 1 98.69 83 ILE B C 1
ATOM 1816 O O . ILE B 1 83 ? 9.328 -3.352 -8.148 1 98.69 83 ILE B O 1
ATOM 1820 N N . ARG B 1 84 ? 9.148 -1.141 -7.781 1 98.25 84 ARG B N 1
ATOM 1821 C CA . ARG B 1 84 ? 7.953 -0.969 -8.602 1 98.25 84 ARG B CA 1
ATOM 1822 C C . ARG B 1 84 ? 8.18 -1.482 -10.016 1 98.25 84 ARG B C 1
ATOM 1824 O O . ARG B 1 84 ? 7.34 -2.203 -10.562 1 98.25 84 ARG B O 1
ATOM 1831 N N . ASP B 1 85 ? 9.312 -1.155 -10.586 1 98.5 85 ASP B N 1
ATOM 1832 C CA . ASP B 1 85 ? 9.617 -1.533 -11.961 1 98.5 85 ASP B CA 1
ATOM 1833 C C . ASP B 1 85 ? 9.711 -3.051 -12.109 1 98.5 85 ASP B C 1
ATOM 1835 O O . ASP B 1 85 ? 9.211 -3.617 -13.078 1 98.5 85 ASP B O 1
ATOM 1839 N N . SER B 1 86 ? 10.367 -3.672 -11.172 1 98.81 86 SER B N 1
ATOM 1840 C CA . SER B 1 86 ? 10.453 -5.129 -11.203 1 98.81 86 SER B CA 1
ATOM 1841 C C . SER B 1 86 ? 9.07 -5.766 -11.062 1 98.81 86 SER B C 1
ATOM 1843 O O . SER B 1 86 ? 8.766 -6.75 -11.734 1 98.81 86 SER B O 1
ATOM 1845 N N . CYS B 1 87 ? 8.25 -5.168 -10.227 1 98.69 87 CYS B N 1
ATOM 1846 C CA . CYS B 1 87 ? 6.91 -5.703 -10.039 1 98.69 87 CYS B CA 1
ATOM 1847 C C . CYS B 1 87 ? 6.062 -5.504 -11.289 1 98.69 87 CYS B C 1
ATOM 1849 O O . CYS B 1 87 ? 5.207 -6.332 -11.602 1 98.69 87 CYS B O 1
ATOM 1851 N N . GLN B 1 88 ? 6.324 -4.441 -12.047 1 98.5 88 GLN B N 1
ATOM 1852 C CA . GLN B 1 88 ? 5.68 -4.254 -13.344 1 98.5 88 GLN B CA 1
ATOM 1853 C C . GLN B 1 88 ? 6.062 -5.367 -14.312 1 98.5 88 GLN B C 1
ATOM 1855 O O . GLN B 1 88 ? 5.215 -5.871 -15.055 1 98.5 88 GLN B O 1
ATOM 1860 N N . ILE B 1 89 ? 7.297 -5.742 -14.32 1 98.81 89 ILE B N 1
ATOM 1861 C CA . ILE B 1 89 ? 7.773 -6.828 -15.172 1 98.81 89 ILE B CA 1
ATOM 1862 C C . ILE B 1 89 ? 7.07 -8.133 -14.789 1 98.81 89 ILE B C 1
ATOM 1864 O O . ILE B 1 89 ? 6.562 -8.844 -15.648 1 98.81 89 ILE B O 1
ATOM 1868 N N . ILE B 1 90 ? 7.012 -8.391 -13.508 1 98.81 90 ILE B N 1
ATOM 1869 C CA . ILE B 1 90 ? 6.359 -9.594 -13.023 1 98.81 90 ILE B CA 1
ATOM 1870 C C . ILE B 1 90 ? 4.898 -9.609 -13.469 1 98.81 90 ILE B C 1
ATOM 1872 O O . ILE B 1 90 ? 4.406 -10.625 -13.977 1 98.81 90 ILE B O 1
ATOM 1876 N N . GLN B 1 91 ? 4.258 -8.492 -13.289 1 98.31 91 GLN B N 1
ATOM 1877 C CA . GLN B 1 91 ? 2.85 -8.375 -13.648 1 98.31 91 GLN B CA 1
ATOM 1878 C C . GLN B 1 91 ? 2.645 -8.602 -15.148 1 98.31 91 GLN B C 1
ATOM 1880 O O . GLN B 1 91 ? 1.764 -9.359 -15.555 1 98.31 91 GLN B O 1
ATOM 1885 N N . GLN B 1 92 ? 3.418 -7.961 -15.977 1 98.69 92 GLN B N 1
ATOM 1886 C CA . GLN B 1 92 ? 3.262 -8.023 -17.422 1 98.69 92 GLN B CA 1
ATOM 1887 C C . GLN B 1 92 ? 3.512 -9.438 -17.953 1 98.69 92 GLN B C 1
ATOM 1889 O O . GLN B 1 92 ? 2.699 -9.977 -18.703 1 98.69 92 GLN B O 1
ATOM 1894 N N . TYR B 1 93 ? 4.566 -10.016 -17.516 1 98.81 93 TYR B N 1
ATOM 1895 C CA . TYR B 1 93 ? 4.844 -11.367 -17.984 1 98.81 93 TYR B CA 1
ATOM 1896 C C . TYR B 1 93 ? 3.842 -12.367 -17.406 1 98.81 93 TYR B C 1
ATOM 1898 O O . TYR B 1 93 ? 3.525 -13.375 -18.047 1 98.81 93 TYR B O 1
ATOM 1906 N N . GLY B 1 94 ? 3.367 -12.016 -16.234 1 98.56 94 GLY B N 1
ATOM 1907 C CA . GLY B 1 94 ? 2.246 -12.805 -15.734 1 98.56 94 GLY B CA 1
ATOM 1908 C C . GLY B 1 94 ? 1.051 -12.789 -16.672 1 98.56 94 GLY B C 1
ATOM 1909 O O . GLY B 1 94 ? 0.285 -13.75 -16.719 1 98.56 94 GLY B O 1
ATOM 1910 N N . HIS B 1 95 ? 0.843 -11.742 -17.391 1 97.94 95 HIS B N 1
ATOM 1911 C CA . HIS B 1 95 ? -0.227 -11.602 -18.375 1 97.94 95 HIS B CA 1
ATOM 1912 C C . HIS B 1 95 ? 0.227 -12.062 -19.75 1 97.94 95 HIS B C 1
ATOM 1914 O O . HIS B 1 95 ? -0.473 -11.852 -20.75 1 97.94 95 HIS B O 1
ATOM 1920 N N . LYS B 1 96 ? 1.404 -12.609 -19.797 1 98.5 96 LYS B N 1
ATOM 1921 C CA . LYS B 1 96 ? 1.99 -13.062 -21.062 1 98.5 96 LYS B CA 1
ATOM 1922 C C . LYS B 1 96 ? 2.213 -11.898 -22.016 1 98.5 96 LYS B C 1
ATOM 1924 O O . LYS B 1 96 ? 1.909 -12 -23.203 1 98.5 96 LYS B O 1
ATOM 1929 N N . LEU B 1 97 ? 2.711 -10.82 -21.484 1 98.56 97 LEU B N 1
ATOM 1930 C CA . LEU B 1 97 ? 3.119 -9.633 -22.219 1 98.56 97 LEU B CA 1
ATOM 1931 C C . LEU B 1 97 ? 4.559 -9.25 -21.891 1 98.56 97 LEU B C 1
ATOM 1933 O O . LEU B 1 97 ? 5 -9.414 -20.75 1 98.56 97 LEU B O 1
ATOM 1937 N N . THR B 1 98 ? 5.258 -8.742 -22.922 1 97.75 98 THR B N 1
ATOM 1938 C CA . THR B 1 98 ? 6.539 -8.109 -22.641 1 97.75 98 THR B CA 1
ATOM 1939 C C . THR B 1 98 ? 6.344 -6.789 -21.906 1 97.75 98 THR B C 1
ATOM 1941 O O . THR B 1 98 ? 5.211 -6.332 -21.734 1 97.75 98 THR B O 1
ATOM 1944 N N . VAL B 1 99 ? 7.406 -6.195 -21.5 1 94.94 99 VAL B N 1
ATOM 1945 C CA . VAL B 1 99 ? 7.344 -4.949 -20.734 1 94.94 99 VAL B CA 1
ATOM 1946 C C . VAL B 1 99 ? 6.762 -3.842 -21.609 1 94.94 99 VAL B C 1
ATOM 1948 O O . VAL B 1 99 ? 6.086 -2.939 -21.125 1 94.94 99 VAL B O 1
ATOM 1951 N N . ASP B 1 100 ? 6.906 -4.004 -22.953 1 94.31 100 ASP B N 1
ATOM 1952 C CA . ASP B 1 100 ? 6.418 -2.986 -23.875 1 94.31 100 ASP B CA 1
ATOM 1953 C C . ASP B 1 100 ? 4.992 -3.287 -24.328 1 94.31 100 ASP B C 1
ATOM 1955 O O . ASP B 1 100 ? 4.43 -2.562 -25.141 1 94.31 100 ASP B O 1
ATOM 1959 N N . GLY B 1 101 ? 4.457 -4.375 -23.828 1 95.88 101 GLY B N 1
ATOM 1960 C CA . GLY B 1 101 ? 3.043 -4.633 -24.062 1 95.88 101 GLY B CA 1
ATOM 1961 C C . GLY B 1 101 ? 2.787 -5.582 -25.219 1 95.88 101 GLY B C 1
ATOM 1962 O O . GLY B 1 101 ? 1.636 -5.836 -25.578 1 95.88 101 GLY B O 1
ATOM 1963 N N . ALA B 1 102 ? 3.867 -6.18 -25.75 1 97.56 102 ALA B N 1
ATOM 1964 C CA . ALA B 1 102 ? 3.686 -7.16 -26.812 1 97.56 102 ALA B CA 1
ATOM 1965 C C . ALA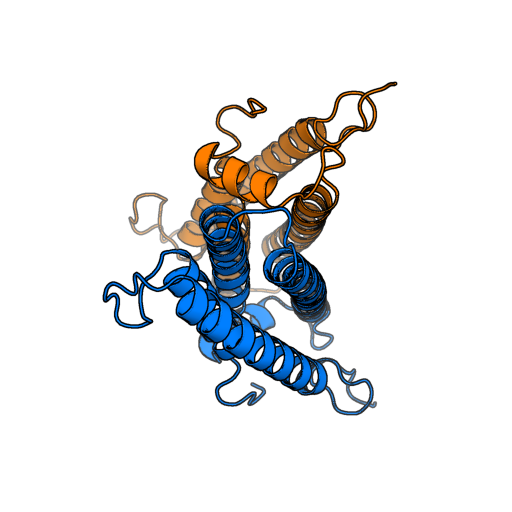 B 1 102 ? 3.377 -8.539 -26.25 1 97.56 102 ALA B C 1
ATOM 1967 O O . ALA B 1 102 ? 3.771 -8.859 -25.125 1 97.56 102 ALA B O 1
ATOM 1968 N N . ALA B 1 103 ? 2.736 -9.359 -27.094 1 98.06 103 ALA B N 1
ATOM 1969 C CA . ALA B 1 103 ? 2.377 -10.703 -26.656 1 98.06 103 ALA B CA 1
ATOM 1970 C C . ALA B 1 103 ? 3.615 -11.586 -26.516 1 98.06 103 ALA B C 1
ATOM 1972 O O . ALA B 1 103 ? 4.52 -11.531 -27.359 1 98.06 103 ALA B O 1
ATOM 1973 N N . GLU B 1 104 ? 3.766 -12.273 -25.422 1 98.19 104 GLU B N 1
ATOM 1974 C CA . GLU B 1 104 ? 4.727 -13.344 -25.172 1 98.19 104 GLU B CA 1
ATOM 1975 C C . GLU B 1 104 ? 4.02 -14.648 -24.812 1 98.19 104 GLU B C 1
ATOM 1977 O O . GLU B 1 104 ? 3.822 -14.953 -23.641 1 98.19 104 GLU B O 1
ATOM 1982 N N . PRO B 1 105 ? 3.727 -15.461 -25.828 1 97.25 105 PRO B N 1
ATOM 1983 C CA . PRO B 1 105 ? 2.885 -16.641 -25.609 1 97.25 105 PRO B CA 1
ATOM 1984 C C . PRO B 1 105 ? 3.652 -17.797 -24.969 1 97.25 105 PRO B C 1
ATOM 1986 O O . PRO B 1 105 ? 3.043 -18.75 -24.469 1 97.25 105 PRO B O 1
ATOM 1989 N N . ASN B 1 106 ? 4.98 -17.797 -25 1 98.12 106 ASN B N 1
ATOM 1990 C CA . ASN B 1 106 ? 5.766 -18.859 -24.391 1 98.12 106 ASN B CA 1
ATOM 1991 C C . ASN B 1 106 ? 5.785 -18.75 -22.875 1 98.12 106 ASN B C 1
ATOM 1993 O O . ASN B 1 106 ? 6.504 -17.922 -22.328 1 98.12 106 ASN B O 1
ATOM 1997 N N . GLU B 1 107 ? 5.094 -19.562 -22.219 1 98.19 107 GLU B N 1
ATOM 1998 C CA . GLU B 1 107 ? 4.898 -19.484 -20.766 1 98.19 107 GLU B CA 1
ATOM 1999 C C . GLU B 1 107 ? 6.211 -19.703 -20.031 1 98.19 107 GLU B C 1
ATOM 2001 O O . GLU B 1 107 ? 6.426 -19.141 -18.953 1 98.19 107 GLU B O 1
ATOM 2006 N N . GLN B 1 108 ? 7.066 -20.5 -20.578 1 97.31 108 GLN B N 1
ATOM 2007 C CA . GLN B 1 108 ? 8.344 -20.75 -19.922 1 97.31 108 GLN B CA 1
ATOM 2008 C C . GLN B 1 108 ? 9.227 -19.5 -19.922 1 97.31 108 GLN B C 1
ATOM 2010 O O . GLN B 1 108 ? 9.906 -19.219 -18.938 1 97.31 108 GLN B O 1
ATOM 2015 N N . VAL B 1 109 ? 9.234 -18.844 -20.984 1 98.31 109 VAL B N 1
ATOM 2016 C CA . VAL B 1 109 ? 9.969 -17.578 -21.047 1 98.31 109 VAL B CA 1
ATOM 2017 C C . VAL B 1 109 ? 9.406 -16.594 -20.031 1 98.31 109 VAL B C 1
ATOM 2019 O O . VAL B 1 109 ? 10.164 -15.898 -19.344 1 98.31 109 VAL B O 1
ATOM 2022 N N . CYS B 1 110 ? 8.086 -16.516 -19.938 1 98.75 110 CYS B N 1
ATOM 2023 C CA . CYS B 1 110 ? 7.441 -15.633 -18.969 1 98.75 110 CYS B CA 1
ATOM 2024 C C . CYS B 1 110 ? 7.902 -15.953 -17.547 1 98.75 110 CYS B C 1
ATOM 2026 O O . CYS B 1 110 ? 8.273 -15.047 -16.797 1 98.75 110 CYS B O 1
ATOM 2028 N N . LEU B 1 111 ? 7.926 -17.219 -17.219 1 98.62 111 LEU B N 1
ATOM 2029 C CA . LEU B 1 111 ? 8.32 -17.625 -15.875 1 98.62 111 LEU B CA 1
ATOM 2030 C C . LEU B 1 111 ? 9.781 -17.266 -15.609 1 98.62 111 LEU B C 1
ATOM 2032 O O . LEU B 1 111 ? 10.125 -16.844 -14.508 1 98.62 111 LEU B O 1
ATOM 2036 N N . GLU B 1 112 ? 10.625 -17.422 -16.578 1 98.69 112 GLU B N 1
ATOM 2037 C CA . GLU B 1 112 ? 12.039 -17.094 -16.438 1 98.69 112 GLU B CA 1
ATOM 2038 C C . GLU B 1 112 ? 12.242 -15.602 -16.234 1 98.69 112 GLU B C 1
ATOM 2040 O O . GLU B 1 112 ? 13.062 -15.188 -15.406 1 98.69 112 GLU B O 1
ATOM 2045 N N . LYS B 1 113 ? 11.539 -14.797 -16.984 1 98.81 113 LYS B N 1
ATOM 2046 C CA . LYS B 1 113 ? 11.625 -13.352 -16.844 1 98.81 113 LYS B CA 1
ATOM 2047 C C . LYS B 1 113 ? 11.133 -12.898 -15.469 1 98.81 113 LYS B C 1
ATOM 2049 O O . LYS B 1 113 ? 11.703 -11.984 -14.867 1 98.81 113 LYS B O 1
ATOM 2054 N N . ILE B 1 114 ? 10.109 -13.531 -15.008 1 98.88 114 ILE B N 1
ATOM 2055 C CA . ILE B 1 114 ? 9.57 -13.211 -13.688 1 98.88 114 ILE B CA 1
ATOM 2056 C C . ILE B 1 114 ? 10.586 -13.578 -12.609 1 98.88 114 ILE B C 1
ATOM 2058 O O . ILE B 1 114 ? 10.805 -12.812 -11.672 1 98.88 114 ILE B O 1
ATOM 2062 N N . GLN B 1 115 ? 11.18 -14.711 -12.789 1 98.88 115 GLN B N 1
ATOM 2063 C CA . GLN B 1 115 ? 12.203 -15.133 -11.836 1 98.88 115 GLN B CA 1
ATOM 2064 C C . GLN B 1 115 ? 13.352 -14.117 -11.781 1 98.88 115 GLN B C 1
ATOM 2066 O O . GLN B 1 115 ? 13.828 -13.773 -10.703 1 98.88 115 GLN B O 1
ATOM 2071 N N . ALA B 1 116 ? 13.766 -13.703 -12.93 1 98.88 116 ALA B N 1
ATOM 2072 C CA . ALA B 1 116 ? 14.836 -12.711 -13 1 98.88 116 ALA B CA 1
ATOM 2073 C C . ALA B 1 116 ? 14.406 -11.398 -12.352 1 98.88 116 ALA B C 1
ATOM 2075 O O . ALA B 1 116 ? 15.188 -10.773 -11.633 1 98.88 116 ALA B O 1
ATOM 2076 N N . ALA B 1 117 ? 13.195 -11.008 -12.602 1 98.88 117 ALA B N 1
ATOM 2077 C CA . ALA B 1 117 ? 12.68 -9.773 -12.023 1 98.88 117 ALA B CA 1
ATOM 2078 C C . ALA B 1 117 ? 12.578 -9.883 -10.5 1 98.88 117 ALA B C 1
ATOM 2080 O O . ALA B 1 117 ? 12.836 -8.914 -9.789 1 98.88 117 ALA B O 1
ATOM 2081 N N . LEU B 1 118 ? 12.164 -11.055 -10.023 1 98.88 118 LEU B N 1
ATOM 2082 C CA . LEU B 1 118 ? 12.109 -11.281 -8.578 1 98.88 118 LEU B CA 1
ATOM 2083 C C . LEU B 1 118 ? 13.484 -11.102 -7.945 1 98.88 118 LEU B C 1
ATOM 2085 O O . LEU B 1 118 ? 13.609 -10.445 -6.906 1 98.88 118 LEU B O 1
ATOM 2089 N N . LYS B 1 119 ? 14.469 -11.656 -8.586 1 98.88 119 LYS B N 1
ATOM 2090 C CA . LYS B 1 119 ? 15.836 -11.531 -8.078 1 98.88 119 LYS B CA 1
ATOM 2091 C C . LYS B 1 119 ? 16.266 -10.062 -8.008 1 98.88 119 LYS B C 1
ATOM 2093 O O . LYS B 1 119 ? 16.844 -9.625 -7.012 1 98.88 119 LYS B O 1
ATOM 2098 N N . THR B 1 120 ? 15.961 -9.344 -9 1 98.81 120 THR B N 1
ATOM 2099 C CA . THR B 1 120 ? 16.297 -7.926 -9.055 1 98.81 120 THR B CA 1
ATOM 2100 C C . THR B 1 120 ? 15.562 -7.152 -7.965 1 98.81 120 THR B C 1
ATOM 2102 O O . THR B 1 120 ? 16.156 -6.32 -7.277 1 98.81 120 THR B O 1
ATOM 2105 N N . ALA B 1 121 ? 14.281 -7.457 -7.805 1 98.81 121 ALA B N 1
ATOM 2106 C CA . ALA B 1 121 ? 13.477 -6.781 -6.797 1 98.81 121 ALA B CA 1
ATOM 2107 C C . ALA B 1 121 ? 14.016 -7.039 -5.395 1 98.81 121 ALA B C 1
ATOM 2109 O O . ALA B 1 1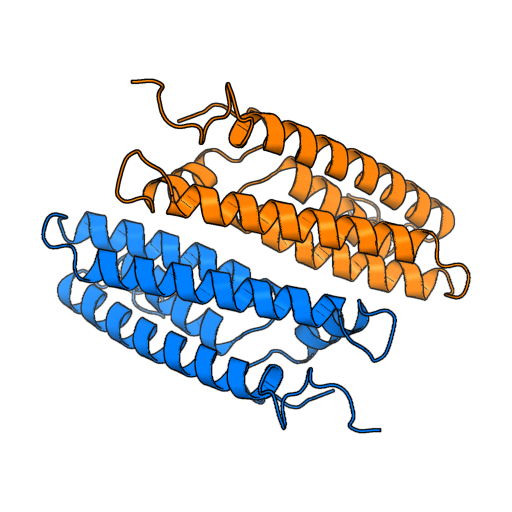21 ? 14.078 -6.125 -4.566 1 98.81 121 ALA B O 1
ATOM 2110 N N . ARG B 1 122 ? 14.406 -8.266 -5.152 1 98.69 122 ARG B N 1
ATOM 2111 C CA . ARG B 1 122 ? 14.961 -8.625 -3.852 1 98.69 122 ARG B CA 1
ATOM 2112 C C . ARG B 1 122 ? 16.25 -7.863 -3.58 1 98.69 122 ARG B C 1
ATOM 2114 O O . ARG B 1 122 ? 16.469 -7.371 -2.471 1 98.69 122 ARG B O 1
ATOM 2121 N N . ASN B 1 123 ? 17.031 -7.793 -4.578 1 98.62 123 ASN B N 1
ATOM 2122 C CA . ASN B 1 123 ? 18.281 -7.051 -4.438 1 98.62 123 ASN B CA 1
ATOM 2123 C C . ASN B 1 123 ? 18.031 -5.57 -4.168 1 98.62 123 ASN B C 1
ATOM 2125 O O . ASN B 1 123 ? 18.656 -4.977 -3.299 1 98.62 123 ASN B O 1
ATOM 2129 N N . ASP B 1 124 ? 17.141 -5.004 -4.926 1 98.56 124 ASP B N 1
ATOM 2130 C CA . ASP B 1 124 ? 16.828 -3.594 -4.734 1 98.56 124 ASP B CA 1
ATOM 2131 C C . ASP B 1 124 ? 16.25 -3.342 -3.344 1 98.56 124 ASP B C 1
ATOM 2133 O O . ASP B 1 124 ? 16.562 -2.334 -2.707 1 98.56 124 ASP B O 1
ATOM 2137 N N . LYS B 1 125 ? 15.398 -4.223 -2.928 1 98.5 125 LYS B N 1
ATOM 2138 C CA . LYS B 1 125 ? 14.852 -4.109 -1.578 1 98.5 125 LYS B CA 1
ATOM 2139 C C . LYS B 1 125 ? 15.961 -4.16 -0.53 1 98.5 125 LYS B C 1
ATOM 2141 O O . LYS B 1 125 ? 15.969 -3.363 0.409 1 98.5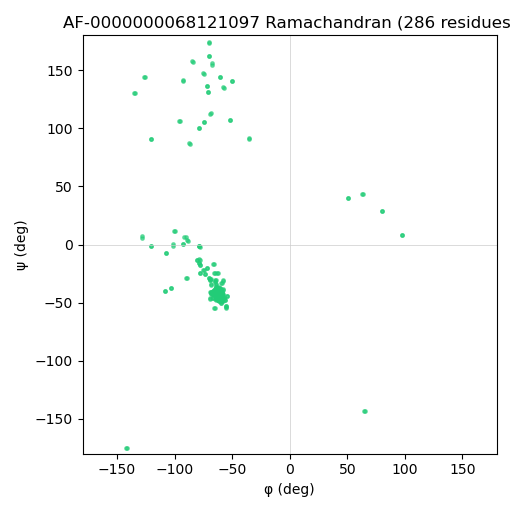 125 LYS B O 1
ATOM 2146 N N . ASN B 1 126 ? 16.906 -5.07 -0.668 1 98 126 ASN B N 1
ATOM 2147 C CA . ASN B 1 126 ? 18 -5.203 0.282 1 98 126 ASN B CA 1
ATOM 2148 C C . ASN B 1 126 ? 18.891 -3.955 0.303 1 98 126 ASN B C 1
ATOM 2150 O O . ASN B 1 126 ? 19.297 -3.506 1.37 1 98 126 ASN B O 1
ATOM 2154 N N . VAL B 1 127 ? 19.156 -3.443 -0.85 1 97 127 VAL B N 1
ATOM 2155 C CA . VAL B 1 127 ? 19.953 -2.227 -0.964 1 97 127 VAL B CA 1
ATOM 2156 C C . VAL B 1 127 ? 19.234 -1.077 -0.251 1 97 127 VAL B C 1
ATOM 2158 O O . VAL B 1 127 ? 19.844 -0.37 0.557 1 97 127 VAL B O 1
ATOM 2161 N N . LEU B 1 128 ? 18 -0.948 -0.543 1 97.31 128 LEU B N 1
ATOM 2162 C CA . LEU B 1 128 ? 17.234 0.135 0.061 1 97.31 128 LEU B CA 1
ATOM 2163 C C . LEU B 1 128 ? 17.125 -0.048 1.571 1 97.31 128 LEU B C 1
ATOM 2165 O O . LEU B 1 128 ? 17.25 0.918 2.328 1 97.31 128 LEU B O 1
ATOM 2169 N N . ALA B 1 129 ? 16.875 -1.261 1.998 1 97.06 129 ALA B N 1
ATOM 2170 C CA . ALA B 1 129 ? 16.797 -1.547 3.428 1 97.06 129 ALA B CA 1
ATOM 2171 C C . ALA B 1 129 ? 18.094 -1.195 4.133 1 97.06 129 ALA B C 1
ATOM 2173 O O . ALA B 1 129 ? 18.094 -0.66 5.242 1 97.06 129 ALA B O 1
ATOM 2174 N N . ASP B 1 130 ? 19.156 -1.503 3.5 1 96.38 130 ASP B N 1
ATOM 2175 C CA . ASP B 1 130 ? 20.453 -1.155 4.066 1 96.38 130 ASP B CA 1
ATOM 2176 C C . ASP B 1 130 ? 20.625 0.359 4.16 1 96.38 130 ASP B C 1
ATOM 2178 O O . ASP B 1 130 ? 21.031 0.88 5.199 1 96.38 130 ASP B O 1
ATOM 2182 N N . MET B 1 131 ? 20.266 1.074 3.117 1 95.38 131 MET B N 1
ATOM 2183 C CA . MET B 1 131 ? 20.406 2.527 3.08 1 95.38 131 MET B CA 1
ATOM 2184 C C . MET B 1 131 ? 19.516 3.188 4.133 1 95.38 131 MET B C 1
ATOM 2186 O O . MET B 1 131 ? 19.922 4.18 4.746 1 95.38 131 MET B O 1
ATOM 2190 N N . MET B 1 132 ? 18.453 2.576 4.406 1 9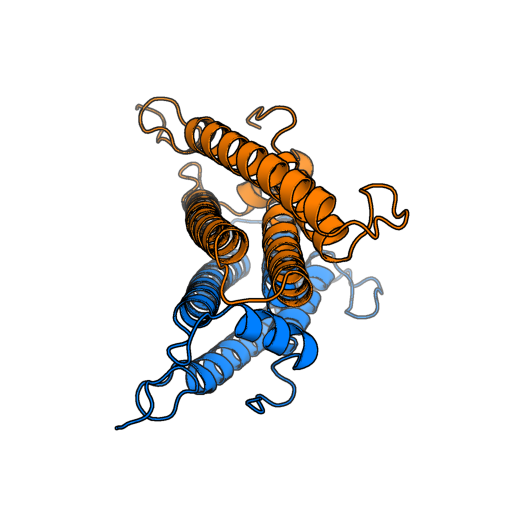6.5 132 MET B N 1
ATOM 2191 C CA . MET B 1 132 ? 17.453 3.277 5.199 1 96.5 132 MET B CA 1
ATOM 2192 C C . MET B 1 132 ? 17.469 2.799 6.648 1 96.5 132 MET B C 1
ATOM 2194 O O . MET B 1 132 ? 17.328 3.602 7.574 1 96.5 132 MET B O 1
ATOM 2198 N N . LEU B 1 133 ? 17.688 1.502 6.867 1 95.88 133 LEU B N 1
ATOM 2199 C CA . LEU B 1 133 ? 17.375 0.95 8.18 1 95.88 133 LEU B CA 1
ATOM 2200 C C . LEU B 1 133 ? 18.625 0.349 8.82 1 95.88 133 LEU B C 1
ATOM 2202 O O . LEU B 1 133 ? 18.578 -0.146 9.945 1 95.88 133 LEU B O 1
ATOM 2206 N N . ASN B 1 134 ? 19.719 0.403 8.086 1 94.44 134 ASN B N 1
ATOM 2207 C CA . ASN B 1 134 ? 20.938 -0.114 8.711 1 94.44 134 ASN B CA 1
ATOM 2208 C C . ASN B 1 134 ? 21.156 0.479 10.102 1 94.44 134 ASN B C 1
ATOM 2210 O O . ASN B 1 134 ? 20.969 1.679 10.305 1 94.44 134 ASN B O 1
ATOM 2214 N N . GLU B 1 135 ? 21.578 -0.277 10.984 1 89.31 135 GLU B N 1
ATOM 2215 C CA . GLU B 1 135 ? 21.641 0.1 12.391 1 89.31 135 GLU B CA 1
ATOM 2216 C C . GLU B 1 135 ? 22.75 1.129 12.641 1 89.31 135 GLU B C 1
ATOM 2218 O O . GLU B 1 135 ? 22.703 1.866 13.625 1 89.31 135 GLU B O 1
ATOM 2223 N N . THR B 1 136 ? 23.734 1.277 11.805 1 88.12 136 THR B N 1
ATOM 2224 C CA . THR B 1 136 ? 24.875 2.148 12.047 1 88.12 136 THR B CA 1
ATOM 2225 C C . THR B 1 136 ? 24.828 3.381 11.156 1 88.12 136 THR B C 1
ATOM 2227 O O . THR B 1 136 ? 25.062 4.5 11.609 1 88.12 136 THR B O 1
ATOM 2230 N N . HIS B 1 137 ? 24.422 3.178 9.891 1 88.88 137 HIS B N 1
ATOM 2231 C CA . HIS B 1 137 ? 24.562 4.301 8.969 1 88.88 137 HIS B CA 1
ATOM 2232 C C . HIS B 1 137 ? 23.234 4.578 8.25 1 88.88 137 HIS B C 1
ATOM 2234 O O . HIS B 1 137 ? 23.188 5.422 7.352 1 88.88 137 HIS B O 1
ATOM 2240 N N . GLY B 1 138 ? 22.203 3.914 8.609 1 92.5 138 GLY B N 1
ATOM 2241 C CA . GLY B 1 138 ? 20.938 4.07 7.914 1 92.5 138 GLY B CA 1
ATOM 2242 C C . GLY B 1 138 ? 20.328 5.441 8.109 1 92.5 138 GLY B C 1
ATOM 2243 O O . GLY B 1 138 ? 20.547 6.086 9.141 1 92.5 138 GLY B O 1
ATOM 2244 N N . PHE B 1 139 ? 19.562 5.703 7.172 1 93.5 139 PHE B N 1
ATOM 2245 C CA . PHE B 1 139 ? 18.922 7.008 7.176 1 93.5 139 PHE B CA 1
ATOM 2246 C C . PHE B 1 139 ? 18.062 7.18 8.43 1 93.5 139 PHE B C 1
ATOM 2248 O O . PHE B 1 139 ? 18.047 8.25 9.031 1 93.5 139 PHE B O 1
ATOM 2255 N N . PHE B 1 140 ? 17.375 6.133 8.875 1 93.81 140 PHE B N 1
ATOM 2256 C CA . PHE B 1 140 ? 16.422 6.246 9.977 1 93.81 140 PHE B CA 1
ATOM 2257 C C . PHE B 1 140 ? 17.109 6.039 11.32 1 93.81 140 PHE B C 1
ATOM 2259 O O . PHE B 1 140 ? 16.453 5.965 12.359 1 93.81 140 PHE B O 1
ATOM 2266 N N . GLN B 1 141 ? 18.359 5.871 11.344 1 86.5 141 GLN B N 1
ATOM 2267 C CA . GLN B 1 141 ? 19.078 5.773 12.609 1 86.5 141 GLN B CA 1
ATOM 2268 C C . GLN B 1 141 ? 19.141 7.129 13.305 1 86.5 141 GLN B C 1
ATOM 2270 O O . GLN B 1 141 ? 19.266 8.164 12.648 1 86.5 141 GLN B O 1
ATOM 2275 N N . PRO B 1 142 ? 18.875 7.02 14.641 1 75 142 PRO B N 1
ATOM 2276 C CA . PRO B 1 142 ? 19 8.273 15.383 1 75 142 PRO B CA 1
ATOM 2277 C C . PRO B 1 142 ? 20.375 8.922 15.25 1 75 142 PRO B C 1
ATOM 2279 O O . PRO B 1 142 ? 21.375 8.219 15.055 1 75 142 PRO B O 1
ATOM 2282 N N . ASP B 1 143 ? 20.391 10.266 15.008 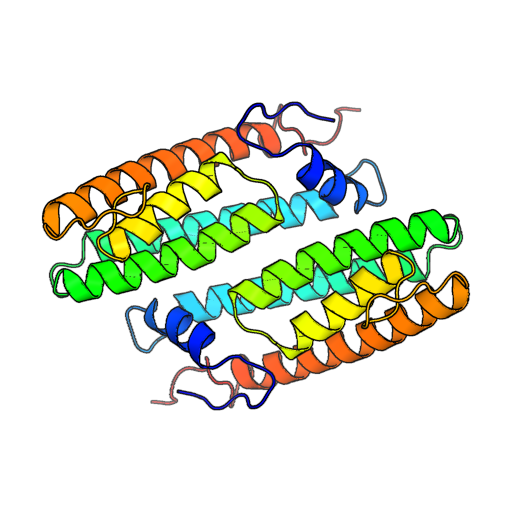1 61.34 143 ASP B N 1
ATOM 2283 C CA . ASP B 1 143 ? 21.672 10.977 15.023 1 61.34 143 ASP B CA 1
ATOM 2284 C C . ASP B 1 143 ? 22.438 10.688 16.312 1 61.34 143 ASP B C 1
ATOM 2286 O O . ASP B 1 143 ? 21.844 10.57 17.391 1 61.34 143 ASP B O 1
ATOM 2290 N N . ASP B 1 144 ? 23.438 9.922 16.188 1 51.28 144 ASP B N 1
ATOM 2291 C CA . ASP B 1 144 ? 24.328 9.836 17.344 1 51.28 144 ASP B CA 1
ATOM 2292 C C . ASP B 1 144 ? 24.422 11.18 18.062 1 51.28 144 ASP B C 1
ATOM 2294 O O . ASP B 1 144 ? 24.719 12.203 17.438 1 51.28 144 ASP B O 1
ATOM 2298 N N . GLU B 1 145 ? 23.641 11.57 19.078 1 42.34 145 GLU B N 1
ATOM 2299 C CA . GLU B 1 145 ? 24.141 12.625 19.969 1 42.34 145 GLU B CA 1
ATOM 2300 C C . GLU B 1 145 ? 25.609 12.398 20.312 1 42.34 145 GLU B C 1
ATOM 2302 O O . GLU B 1 145 ? 26.031 11.266 20.562 1 42.34 145 GLU B O 1
#

Secondary structure (DSSP, 8-state):
----GGGB-HHHHHHHHTT-SSTT-HHHHHHHHHHHHHHHHHHHHHHHHHT-TTS-HHHHHHHHHHHHHHHHHHHHHHTBHHHHHHHHHHHHHHTTB-TTS-B---HHHHHHHHHHHHHHHHHHHHHHHHHHH-TTT-TTS----/----GGGB-HHHHHHHHTT-SSTT-HHHHHHHHHHHHHHHHHHHHHHHHHT-TTS-HHHHHHHHHHHHHHHHHHHHHHTBHHHHHHHHHHHHHHTTB-TTS-B---HHHHHHHHHHHHHHHHHHHHHHHHHHH-TTT-TTS----

pLDDT: mean 94.45, std 7.77, range [42.19, 98.88]

Foldseek 3Di:
DDPPDQQFDPVLQVVLQVPDPDPLSVRSVVLLVVLLVVLVVLLVVLVCLLPPPVDDLLVSLLVQLVSLVVNLVSCVNNGRRLLNLLSCLSNQLSVQAHSVGHHRPPSVVSSVSNVVSSVSNVVSSVSLCCQAPPAPHHPSHDDPD/DDPPDQQFDPVLQVVLQVPDPDPLSVRSVVLLVVLLVVLVVLLVVLVCLLPPPVDDLLVSLLVQLVSLVVNLVSCVNNGRPLLNLLSCLSNQLSVQAGSVGHHRPPSVVSSVSNVVSSVSNVVSSVSLCCQAPPAPHHPSHPDPD

Nearest PDB structures (foldseek):
  8pbw-assembly2_A  TM=9.870E-01  e=4.968E-12  Thermochaetoides thermophila
  8rqg-assembly1_B  TM=9.859E-01  e=8.654E-12  Thermochaetoides thermophila
  8rqj-assembly1_A  TM=9.775E-01  e=1.232E-11  Thermochaetoides thermophila
  8pbw-assembly1_B  TM=9.836E-01  e=2.497E-11  Thermochaetoides thermophila
  8rqj-assembly1_B  TM=9.804E-01  e=1.134E-10  Thermochaetoides thermophila

Radius of gyration: 19.94 Å; Cα contacts (8 Å, |Δi|>4): 404; chains: 2; bounding box: 46×57×47 Å